Protein AF-A0AAV2JB22-F1 (afdb_monomer_lite)

Structure (mmCIF, N/CA/C/O backbone):
data_AF-A0AAV2JB22-F1
#
_entry.id   AF-A0AAV2JB22-F1
#
loop_
_atom_site.group_PDB
_atom_site.id
_atom_site.type_symbol
_atom_site.label_atom_id
_atom_site.label_alt_id
_atom_site.label_comp_id
_atom_site.label_asym_id
_atom_site.label_entity_id
_atom_site.label_seq_id
_atom_site.pdbx_PDB_ins_code
_atom_site.Cartn_x
_atom_site.Cartn_y
_atom_site.Cartn_z
_atom_site.occupancy
_atom_site.B_iso_or_equiv
_atom_site.auth_seq_id
_atom_site.auth_comp_id
_atom_site.auth_asym_id
_atom_site.auth_atom_id
_atom_site.pdbx_PDB_model_num
ATOM 1 N N . MET A 1 1 ? -13.129 -10.183 -1.009 1.00 71.44 1 MET A N 1
ATOM 2 C CA . MET A 1 1 ? -11.937 -9.499 -0.456 1.00 71.44 1 MET A CA 1
ATOM 3 C C . MET A 1 1 ? -11.062 -8.981 -1.587 1.00 71.44 1 MET A C 1
ATOM 5 O O . MET A 1 1 ? -11.158 -9.501 -2.691 1.00 71.44 1 MET A O 1
ATOM 9 N N . ASP A 1 2 ? -10.267 -7.945 -1.326 1.00 81.94 2 ASP A N 1
ATOM 10 C CA . ASP A 1 2 ? -9.335 -7.354 -2.294 1.00 81.94 2 ASP A CA 1
ATOM 11 C C . ASP A 1 2 ? -8.270 -8.379 -2.750 1.00 81.94 2 ASP A C 1
ATOM 13 O O . ASP A 1 2 ? -7.582 -8.939 -1.894 1.00 81.94 2 ASP A O 1
ATOM 17 N N . PRO A 1 3 ? -8.105 -8.642 -4.063 1.00 85.12 3 PRO A N 1
ATOM 18 C CA . PRO A 1 3 ? -7.078 -9.551 -4.568 1.00 85.12 3 PRO A CA 1
ATOM 19 C C . PRO A 1 3 ? -5.643 -9.154 -4.201 1.00 85.12 3 PRO A C 1
ATOM 21 O O . PRO A 1 3 ? -4.792 -10.040 -4.138 1.00 85.12 3 PRO A O 1
ATOM 24 N N . LEU A 1 4 ? -5.387 -7.864 -3.955 1.00 89.50 4 LEU A N 1
ATOM 25 C CA . LEU A 1 4 ? -4.077 -7.322 -3.578 1.00 89.50 4 LEU A CA 1
ATOM 26 C C . LEU A 1 4 ? -3.925 -7.080 -2.071 1.00 89.50 4 LEU A C 1
ATOM 28 O O . LEU A 1 4 ? -2.936 -6.489 -1.639 1.00 89.50 4 LEU A O 1
ATOM 32 N N . GLN A 1 5 ? -4.877 -7.562 -1.270 1.00 88.38 5 GLN A N 1
ATOM 33 C CA . GLN A 1 5 ? -4.661 -7.824 0.146 1.00 88.38 5 GLN A CA 1
ATOM 34 C C . GLN A 1 5 ? -4.106 -9.242 0.283 1.00 88.38 5 GLN A C 1
ATOM 36 O O . GLN A 1 5 ? -4.758 -10.208 -0.122 1.00 88.38 5 GLN A O 1
ATOM 41 N N . PHE A 1 6 ? -2.899 -9.359 0.828 1.00 87.44 6 PHE A N 1
ATOM 42 C CA . PHE A 1 6 ? -2.185 -10.630 0.958 1.00 87.44 6 PHE A CA 1
ATOM 43 C C . PHE A 1 6 ? -2.320 -11.237 2.357 1.00 87.44 6 PHE A C 1
ATOM 45 O O . PHE A 1 6 ? -2.266 -12.456 2.495 1.00 87.44 6 PHE A O 1
ATOM 52 N N . ALA A 1 7 ? -2.549 -10.419 3.388 1.00 86.75 7 ALA A N 1
ATOM 53 C CA . ALA A 1 7 ? -2.691 -10.926 4.747 1.00 86.75 7 ALA A CA 1
ATOM 54 C C . ALA A 1 7 ? -4.023 -11.657 4.963 1.00 86.75 7 ALA A C 1
ATOM 56 O O . ALA A 1 7 ? -5.034 -11.357 4.324 1.00 86.75 7 ALA A O 1
ATOM 57 N N . TYR A 1 8 ? -4.015 -12.594 5.916 1.00 83.38 8 TYR A N 1
ATOM 58 C CA . TYR A 1 8 ? -5.194 -13.329 6.395 1.00 83.38 8 TYR A CA 1
ATOM 59 C C . TYR A 1 8 ? -5.971 -14.069 5.301 1.00 83.38 8 TYR A C 1
ATOM 61 O O . TYR A 1 8 ? -7.182 -14.275 5.406 1.00 83.38 8 TYR A O 1
ATOM 69 N N . ARG A 1 9 ? -5.268 -14.500 4.248 1.00 82.06 9 ARG A N 1
ATOM 70 C CA . ARG A 1 9 ? -5.823 -15.330 3.181 1.00 82.06 9 ARG A CA 1
ATOM 71 C C . ARG A 1 9 ? -5.252 -16.745 3.257 1.00 82.06 9 ARG A C 1
ATOM 73 O O . ARG A 1 9 ? -4.043 -16.899 3.429 1.00 82.06 9 ARG A O 1
ATOM 80 N N . PRO A 1 10 ? -6.090 -17.787 3.115 1.00 83.44 10 PRO A N 1
ATOM 81 C CA . PRO A 1 10 ? -5.610 -19.162 3.096 1.00 83.44 10 PRO A CA 1
ATOM 82 C C . PRO A 1 10 ? -4.569 -19.371 1.991 1.00 83.44 10 PRO A C 1
ATOM 84 O O . PRO A 1 10 ? -4.833 -19.062 0.830 1.00 83.44 10 PRO A O 1
ATOM 87 N N . GLY A 1 11 ? -3.399 -19.895 2.360 1.00 84.38 11 GLY A N 1
ATOM 88 C CA . GLY A 1 11 ? -2.332 -20.235 1.415 1.00 84.38 11 GLY A CA 1
ATOM 89 C C . GLY A 1 11 ? -1.565 -19.049 0.821 1.00 84.38 11 GLY A C 1
ATOM 90 O O . GLY A 1 11 ? -0.857 -19.259 -0.156 1.00 84.38 11 GLY A O 1
ATOM 91 N N . ILE A 1 12 ? -1.702 -17.837 1.377 1.00 86.69 12 ILE A N 1
ATOM 92 C CA . ILE A 1 12 ? -0.944 -16.649 0.956 1.00 86.69 12 ILE A CA 1
ATOM 93 C C . ILE A 1 12 ? -0.127 -16.129 2.140 1.00 86.69 12 ILE A C 1
ATOM 95 O O . ILE A 1 12 ? -0.673 -15.864 3.213 1.00 86.69 12 ILE A O 1
ATOM 99 N N . GLY A 1 13 ? 1.182 -16.006 1.937 1.00 85.56 13 GLY A N 1
ATOM 100 C CA . GLY A 1 13 ? 2.147 -15.534 2.923 1.00 85.56 13 GLY A CA 1
ATOM 101 C C . GLY A 1 13 ? 2.694 -14.137 2.632 1.00 85.56 13 GLY A C 1
ATOM 102 O O . GLY A 1 13 ? 2.317 -13.455 1.675 1.00 85.56 13 GLY A O 1
ATOM 103 N N . VAL A 1 14 ? 3.636 -13.714 3.477 1.00 79.75 14 VAL A N 1
ATOM 104 C CA . VAL A 1 14 ? 4.411 -12.479 3.265 1.00 79.75 14 VAL A CA 1
ATOM 105 C C . VAL A 1 14 ? 5.283 -12.619 2.016 1.00 79.75 14 VAL A C 1
ATOM 107 O O . VAL A 1 14 ? 5.481 -11.660 1.270 1.00 79.75 14 VAL A O 1
ATOM 110 N N . GLU A 1 15 ? 5.771 -13.829 1.755 1.00 80.81 15 GLU A N 1
ATOM 111 C CA . GLU A 1 15 ? 6.587 -14.173 0.599 1.00 80.81 15 GLU A CA 1
ATOM 112 C C . GLU A 1 15 ? 5.854 -13.862 -0.705 1.00 80.81 15 GLU A C 1
ATOM 114 O O . GLU A 1 15 ? 6.444 -13.253 -1.591 1.00 80.81 15 GLU A O 1
ATOM 119 N N . ASP A 1 16 ? 4.564 -14.187 -0.808 1.00 86.69 16 ASP A N 1
ATOM 120 C CA . ASP A 1 16 ? 3.758 -13.902 -1.999 1.00 86.69 16 ASP A CA 1
ATOM 121 C C . ASP A 1 16 ? 3.603 -12.399 -2.241 1.00 86.69 16 ASP A C 1
ATOM 123 O O . ASP A 1 16 ? 3.705 -11.932 -3.378 1.00 86.69 16 ASP A O 1
ATOM 127 N N . ALA A 1 17 ? 3.413 -11.623 -1.170 1.00 82.31 17 ALA A N 1
ATOM 128 C CA . ALA A 1 17 ? 3.341 -10.167 -1.244 1.00 82.31 17 ALA A CA 1
ATOM 129 C C . ALA A 1 17 ? 4.668 -9.581 -1.753 1.00 82.31 17 ALA A C 1
ATOM 131 O O . ALA A 1 17 ? 4.684 -8.740 -2.657 1.00 82.31 17 ALA A O 1
ATOM 132 N N . ILE A 1 18 ? 5.794 -10.056 -1.215 1.00 76.69 18 ILE A N 1
ATOM 133 C CA . ILE A 1 18 ? 7.130 -9.627 -1.638 1.00 76.69 18 ILE A CA 1
ATOM 134 C C . ILE A 1 18 ? 7.397 -10.049 -3.086 1.00 76.69 18 ILE A C 1
ATOM 136 O O . ILE A 1 18 ? 7.849 -9.229 -3.884 1.00 76.69 18 ILE A O 1
ATOM 140 N N . ILE A 1 19 ? 7.098 -11.297 -3.452 1.00 76.81 19 ILE A N 1
ATOM 141 C CA . ILE A 1 19 ? 7.291 -11.826 -4.806 1.00 76.81 19 ILE A CA 1
ATOM 142 C C . ILE A 1 19 ? 6.449 -11.037 -5.806 1.00 76.81 19 ILE A C 1
ATOM 144 O O . ILE A 1 19 ? 6.978 -10.640 -6.839 1.00 76.81 19 ILE A O 1
ATOM 148 N N . SER A 1 20 ? 5.182 -10.752 -5.501 1.00 84.94 20 SER A N 1
ATOM 149 C CA . SER A 1 20 ? 4.302 -9.937 -6.348 1.00 84.94 20 SER A CA 1
ATOM 150 C C . SER A 1 20 ? 4.873 -8.534 -6.575 1.00 84.94 20 SER A C 1
ATOM 152 O O . SER A 1 20 ? 5.008 -8.091 -7.721 1.00 84.94 20 SER A O 1
ATOM 154 N N . LEU A 1 21 ? 5.272 -7.853 -5.495 1.00 81.50 21 LEU A N 1
ATOM 155 C CA . LEU A 1 21 ? 5.859 -6.513 -5.550 1.00 81.50 21 LEU A CA 1
ATOM 156 C C . LEU A 1 21 ? 7.161 -6.506 -6.358 1.00 81.50 21 LEU A C 1
ATOM 158 O O . LEU A 1 21 ? 7.339 -5.664 -7.244 1.00 81.50 21 LEU A O 1
ATOM 162 N N . LEU A 1 22 ? 8.062 -7.455 -6.089 1.00 77.00 22 LEU A N 1
ATOM 163 C CA . LEU A 1 22 ? 9.337 -7.581 -6.792 1.00 77.00 22 LEU A CA 1
ATOM 164 C C . LEU A 1 22 ? 9.134 -7.945 -8.256 1.00 77.00 22 LEU A C 1
ATOM 166 O O . LEU A 1 22 ? 9.778 -7.348 -9.111 1.00 77.00 22 LEU A O 1
ATOM 170 N N . HIS A 1 23 ? 8.242 -8.883 -8.561 1.00 81.81 23 HIS A N 1
ATOM 171 C CA . HIS A 1 23 ? 7.957 -9.298 -9.926 1.00 81.81 23 HIS A CA 1
ATOM 172 C C . HIS A 1 23 ? 7.449 -8.117 -10.753 1.00 81.81 23 HIS A C 1
ATOM 174 O O . HIS A 1 23 ? 8.054 -7.795 -11.771 1.00 81.81 23 HIS A O 1
ATOM 180 N N . ARG A 1 24 ? 6.423 -7.396 -10.277 1.00 85.56 24 ARG A N 1
ATOM 181 C CA . ARG A 1 24 ? 5.897 -6.202 -10.964 1.00 85.56 24 ARG A CA 1
ATOM 182 C C . ARG A 1 24 ? 6.973 -5.139 -11.165 1.00 85.56 24 ARG A C 1
ATOM 184 O O . ARG A 1 24 ? 7.138 -4.629 -12.272 1.00 85.56 24 ARG A O 1
ATOM 191 N N . SER A 1 25 ? 7.733 -4.852 -10.110 1.00 78.50 25 SER A N 1
ATOM 192 C CA . SER A 1 25 ? 8.803 -3.856 -10.151 1.00 78.50 25 SER A CA 1
ATOM 193 C C . SER A 1 25 ? 9.883 -4.243 -11.161 1.00 78.50 25 SER A C 1
ATOM 195 O O . SER A 1 25 ? 10.207 -3.466 -12.052 1.00 78.50 25 SER A O 1
ATOM 197 N N . LEU A 1 26 ? 10.424 -5.459 -11.068 1.00 75.19 26 LEU A N 1
ATOM 198 C CA . LEU A 1 26 ? 11.516 -5.927 -11.920 1.00 75.19 26 LEU A CA 1
ATOM 199 C C . LEU A 1 26 ? 11.076 -6.088 -13.375 1.00 75.19 26 LEU A C 1
ATOM 201 O O . LEU A 1 26 ? 11.787 -5.632 -14.266 1.00 75.19 26 LEU A O 1
ATOM 205 N N . SER A 1 27 ? 9.898 -6.664 -13.623 1.00 82.69 27 SER A N 1
ATOM 206 C CA . SER A 1 27 ? 9.351 -6.814 -14.973 1.00 82.69 27 SER A CA 1
ATOM 207 C C . SER A 1 27 ? 9.102 -5.469 -15.651 1.00 82.69 27 SER A C 1
ATOM 209 O O . SER A 1 27 ? 9.344 -5.336 -16.851 1.00 82.69 27 SER A O 1
ATOM 211 N N . HIS A 1 28 ? 8.667 -4.444 -14.909 1.00 84.25 28 HIS A N 1
ATOM 212 C CA . HIS A 1 28 ? 8.563 -3.093 -15.465 1.00 84.25 28 HIS A CA 1
ATOM 213 C C . HIS A 1 28 ? 9.939 -2.483 -15.733 1.00 84.25 28 HIS A C 1
ATOM 215 O O . HIS A 1 28 ? 10.168 -1.956 -16.820 1.00 84.25 28 HIS A O 1
ATOM 221 N N . LEU A 1 29 ? 10.871 -2.637 -14.787 1.00 73.00 29 LEU A N 1
ATOM 222 C CA . LEU A 1 29 ? 12.241 -2.128 -14.874 1.00 73.00 29 LEU A CA 1
ATOM 223 C C . LEU A 1 29 ? 13.030 -2.700 -16.072 1.00 73.00 29 LEU A C 1
ATOM 225 O O . LEU A 1 29 ? 13.972 -2.073 -16.558 1.00 73.00 29 LEU A O 1
ATOM 229 N N . GLU A 1 30 ? 12.669 -3.876 -16.596 1.00 72.31 30 GLU A N 1
ATOM 230 C CA . GLU A 1 30 ? 13.298 -4.434 -17.803 1.00 72.31 30 GLU A CA 1
ATOM 231 C C . GLU A 1 30 ? 13.080 -3.579 -19.064 1.00 72.31 30 GLU A C 1
ATOM 233 O O . GLU A 1 30 ? 13.869 -3.675 -20.019 1.00 72.31 30 GLU A O 1
ATOM 238 N N . LYS A 1 31 ? 12.041 -2.733 -19.072 1.00 76.81 31 LYS A N 1
ATOM 239 C CA . LYS A 1 31 ? 11.731 -1.816 -20.171 1.00 76.81 31 LYS A CA 1
ATOM 240 C C . LYS A 1 31 ? 12.716 -0.634 -20.167 1.00 76.81 31 LYS A C 1
ATOM 242 O O . LYS A 1 31 ? 13.007 -0.080 -19.108 1.00 76.81 31 LYS A O 1
ATOM 247 N N . PRO A 1 32 ? 13.246 -0.205 -21.326 1.00 68.94 32 PRO A N 1
ATOM 248 C CA . PRO A 1 32 ? 14.110 0.973 -21.391 1.00 68.94 32 PRO A CA 1
ATOM 249 C C . PRO A 1 32 ? 13.390 2.233 -20.891 1.00 68.94 32 PRO A C 1
ATOM 251 O O . PRO A 1 32 ? 12.242 2.456 -21.255 1.00 68.94 32 PRO A O 1
ATOM 254 N N . GLY A 1 33 ? 14.071 3.063 -20.093 1.00 70.75 33 GLY A N 1
ATOM 255 C CA . GLY A 1 33 ? 13.512 4.337 -19.614 1.00 70.75 33 GLY A CA 1
ATOM 256 C C . GLY A 1 33 ? 12.378 4.198 -18.591 1.00 70.75 33 GLY A C 1
ATOM 257 O O . GLY A 1 33 ? 11.586 5.127 -18.437 1.00 70.75 33 GLY A O 1
ATOM 258 N N . SER A 1 34 ? 12.289 3.049 -17.917 1.00 77.81 34 SER A N 1
ATOM 259 C CA . SER A 1 34 ? 11.285 2.777 -16.891 1.00 77.81 34 SER A CA 1
ATOM 260 C C . SER A 1 34 ? 11.784 3.142 -15.494 1.00 77.81 34 SER A C 1
ATOM 262 O O . SER A 1 34 ? 12.944 2.918 -15.135 1.00 77.81 34 SER A O 1
ATOM 264 N N . THR A 1 35 ? 10.874 3.674 -14.686 1.00 78.75 35 THR A N 1
ATOM 265 C CA . THR A 1 35 ? 11.108 4.025 -13.286 1.00 78.75 35 THR A CA 1
ATOM 266 C C . THR A 1 35 ? 10.068 3.316 -12.430 1.00 78.75 35 THR A C 1
ATOM 268 O O . THR A 1 35 ? 8.908 3.185 -12.819 1.00 78.75 35 THR A O 1
ATOM 271 N N . VAL A 1 36 ? 10.480 2.865 -11.247 1.00 80.31 36 VAL A N 1
ATOM 272 C CA . VAL A 1 36 ? 9.578 2.317 -10.234 1.00 80.31 36 VAL A CA 1
ATOM 273 C C . VAL A 1 36 ? 9.711 3.128 -8.958 1.00 80.31 36 VAL A C 1
ATOM 275 O O . VAL A 1 36 ? 10.814 3.360 -8.461 1.00 80.31 36 VAL A O 1
ATOM 278 N N . ARG A 1 37 ? 8.579 3.557 -8.410 1.00 81.88 37 ARG A N 1
ATOM 279 C CA . ARG A 1 37 ? 8.504 4.229 -7.112 1.00 81.88 37 ARG A CA 1
ATOM 280 C C . ARG A 1 37 ? 7.593 3.435 -6.203 1.00 81.88 37 ARG A C 1
ATOM 282 O O . ARG A 1 37 ? 6.558 2.956 -6.646 1.00 81.88 37 ARG A O 1
ATOM 289 N N . ILE A 1 38 ? 7.990 3.273 -4.953 1.00 81.38 38 ILE A N 1
ATOM 290 C CA . ILE A 1 38 ? 7.226 2.518 -3.968 1.00 81.38 38 ILE A CA 1
ATOM 291 C C . ILE A 1 38 ? 7.105 3.376 -2.722 1.00 81.38 38 ILE A C 1
ATOM 293 O O . ILE A 1 38 ? 8.114 3.709 -2.108 1.00 81.38 38 ILE A O 1
ATOM 297 N N . LEU A 1 39 ? 5.886 3.728 -2.337 1.00 80.88 39 LEU A N 1
ATOM 298 C CA . LEU A 1 39 ? 5.614 4.433 -1.093 1.00 80.88 39 LEU A CA 1
ATOM 299 C C . LEU A 1 39 ? 5.000 3.465 -0.092 1.00 80.88 39 LEU A C 1
ATOM 301 O O . LEU A 1 39 ? 3.892 2.979 -0.307 1.00 80.88 39 LEU A O 1
ATOM 305 N N . PHE A 1 40 ? 5.724 3.205 0.993 1.00 81.38 40 PHE A N 1
ATOM 306 C CA . PHE A 1 40 ? 5.237 2.416 2.118 1.00 81.38 40 PHE A CA 1
ATOM 307 C C . PHE A 1 40 ? 4.536 3.326 3.117 1.00 81.38 40 PHE A C 1
ATOM 309 O O . PHE A 1 40 ? 5.131 4.294 3.596 1.00 81.38 40 PHE A O 1
ATOM 316 N N . PHE A 1 41 ? 3.296 2.987 3.443 1.00 82.25 41 PHE A N 1
ATOM 317 C CA . PHE A 1 41 ? 2.472 3.632 4.451 1.00 82.25 41 PHE A CA 1
ATOM 318 C C . PHE A 1 41 ? 2.436 2.770 5.708 1.00 82.25 41 PHE A C 1
ATOM 320 O O . PHE A 1 41 ? 2.222 1.563 5.638 1.00 82.25 41 PHE A O 1
ATOM 327 N N . ASP A 1 42 ? 2.607 3.430 6.848 1.00 80.00 42 ASP A N 1
ATOM 328 C CA . ASP A 1 42 ? 2.458 2.859 8.186 1.00 80.00 42 ASP A CA 1
ATOM 329 C C . ASP A 1 42 ? 1.333 3.625 8.882 1.00 80.00 42 ASP A C 1
ATOM 331 O O . ASP A 1 42 ? 1.281 4.858 8.798 1.00 80.00 42 ASP A O 1
ATOM 335 N N . PHE A 1 43 ? 0.421 2.925 9.551 1.00 84.00 43 PHE A N 1
ATOM 336 C CA . PHE A 1 43 ? -0.646 3.562 10.319 1.00 84.00 43 PHE A CA 1
ATOM 337 C C . PHE A 1 43 ? -0.243 3.732 11.787 1.00 84.00 43 PHE A C 1
ATOM 339 O O . PHE A 1 43 ? 0.262 2.826 12.448 1.00 84.00 43 PHE A O 1
ATOM 346 N N . SER A 1 44 ? -0.544 4.900 12.349 1.00 78.06 44 SER A N 1
ATOM 347 C CA . SER A 1 44 ? -0.403 5.170 13.776 1.00 78.06 44 SER A CA 1
ATOM 348 C C . SER A 1 44 ? -1.519 4.455 14.532 1.00 78.06 44 SER A C 1
ATOM 350 O O . SER A 1 44 ? -2.628 4.968 14.650 1.00 78.06 44 SER A O 1
ATOM 352 N N . SER A 1 45 ? -1.208 3.271 15.061 1.00 79.88 45 SER A N 1
ATOM 353 C CA . SER A 1 45 ? -2.141 2.445 15.833 1.00 79.88 45 SER A CA 1
ATOM 354 C C . SER A 1 45 ? -3.387 2.019 15.041 1.00 79.88 45 SER A C 1
ATOM 356 O O . SER A 1 45 ? -4.521 2.271 15.444 1.00 79.88 45 SER A O 1
ATOM 358 N N . ALA A 1 46 ? -3.160 1.350 13.907 1.00 80.38 46 ALA A N 1
ATOM 359 C CA . ALA A 1 46 ? -4.166 0.922 12.932 1.00 80.38 46 ALA A CA 1
ATOM 360 C C . ALA A 1 46 ? -5.451 0.351 13.567 1.00 80.38 46 ALA A C 1
ATOM 362 O O . ALA A 1 46 ? -6.545 0.891 13.386 1.00 80.38 46 ALA A O 1
ATOM 363 N N . PHE A 1 47 ? -5.312 -0.684 14.400 1.00 83.81 47 PHE A N 1
ATOM 364 C CA . PHE A 1 47 ? -6.442 -1.362 15.043 1.00 83.81 47 PHE A CA 1
ATOM 365 C C . PHE A 1 47 ? -7.208 -0.467 16.015 1.00 83.81 47 PHE A C 1
ATOM 367 O O . PHE A 1 47 ? -8.412 -0.644 16.166 1.00 83.81 47 PHE A O 1
ATOM 374 N N . ASN A 1 48 ? -6.552 0.522 16.626 1.00 83.38 48 ASN A N 1
ATOM 375 C CA . ASN A 1 48 ? -7.182 1.422 17.592 1.00 83.38 48 ASN A CA 1
ATOM 376 C C . ASN A 1 48 ? -8.003 2.533 16.918 1.00 83.38 48 ASN A C 1
ATOM 378 O O . ASN A 1 48 ? -8.663 3.291 17.618 1.00 83.38 48 ASN A O 1
ATOM 382 N N . THR A 1 49 ? -7.957 2.660 15.588 1.00 85.88 49 THR A N 1
ATOM 383 C CA . THR A 1 49 ? -8.619 3.760 14.861 1.00 85.88 49 THR A CA 1
ATOM 384 C C . THR A 1 49 ? -9.943 3.381 14.200 1.00 85.88 49 THR A C 1
ATOM 386 O O . THR A 1 49 ? -10.662 4.262 13.727 1.00 85.88 49 THR A O 1
ATOM 389 N N . ILE A 1 50 ? -10.300 2.090 14.210 1.00 90.12 50 ILE A N 1
ATOM 390 C CA . ILE A 1 50 ? -11.528 1.575 13.591 1.00 90.12 50 ILE A CA 1
ATOM 391 C C . ILE A 1 50 ? -12.752 2.248 14.224 1.00 90.12 50 ILE A C 1
ATOM 393 O O . ILE A 1 50 ? -12.983 2.129 15.428 1.00 90.12 50 ILE A O 1
ATOM 397 N N . GLN A 1 51 ? -13.550 2.931 13.404 1.00 93.19 51 GLN A N 1
ATOM 398 C CA . GLN A 1 51 ? -14.780 3.582 13.849 1.00 93.19 51 GLN A CA 1
ATOM 399 C C . GLN A 1 51 ? -15.965 2.617 13.718 1.00 93.19 51 GLN A C 1
ATOM 401 O O . GLN A 1 51 ? -16.234 2.176 12.598 1.00 93.19 51 GLN A O 1
ATOM 406 N N . PRO A 1 52 ? -16.728 2.330 14.793 1.00 92.25 52 PRO A N 1
ATOM 407 C CA . PRO A 1 52 ? -17.844 1.381 14.733 1.00 92.25 52 PRO A CA 1
ATOM 408 C C . PRO A 1 52 ? -18.896 1.742 13.681 1.00 92.25 52 PRO A C 1
ATOM 410 O O . PRO A 1 52 ? -19.356 0.876 12.944 1.00 92.25 52 PRO A O 1
ATOM 413 N N . ARG A 1 53 ? -19.226 3.035 13.547 1.00 91.94 53 ARG A N 1
ATOM 414 C CA . ARG A 1 53 ? -20.197 3.508 12.545 1.00 91.94 53 ARG A CA 1
ATOM 415 C C . ARG A 1 53 ? -19.757 3.182 11.117 1.00 91.94 53 ARG A C 1
ATOM 417 O O . ARG A 1 53 ? -20.532 2.611 10.368 1.00 91.94 53 ARG A O 1
ATOM 424 N N . LEU A 1 54 ? -18.504 3.484 10.775 1.00 93.75 54 LEU A N 1
ATOM 425 C CA . LEU A 1 54 ? -17.958 3.190 9.447 1.00 93.75 54 LEU A CA 1
ATOM 426 C C . LEU A 1 54 ? -17.764 1.688 9.229 1.00 93.75 54 LEU A C 1
ATOM 428 O O . LEU A 1 54 ? -17.947 1.199 8.118 1.00 93.75 54 LEU A O 1
ATOM 432 N N . LEU A 1 55 ? -17.397 0.946 10.277 1.00 94.19 55 LEU A N 1
ATOM 433 C CA . LEU A 1 55 ? -17.268 -0.504 10.198 1.00 94.19 55 LEU A CA 1
ATOM 434 C C . LEU A 1 55 ? -18.614 -1.158 9.883 1.00 94.19 55 LEU A C 1
ATOM 436 O O . LEU A 1 55 ? -18.645 -2.034 9.027 1.00 94.19 55 LEU A O 1
ATOM 440 N N . ARG A 1 56 ? -19.708 -0.718 10.518 1.00 94.25 56 ARG A N 1
ATOM 441 C CA . ARG A 1 56 ? -21.060 -1.210 10.219 1.00 94.25 56 ARG A CA 1
ATOM 442 C C . ARG A 1 56 ? -21.385 -1.064 8.737 1.00 94.25 56 ARG A C 1
ATOM 444 O O . ARG A 1 56 ? -21.711 -2.053 8.093 1.00 94.25 56 ARG A O 1
ATOM 451 N N . ASP A 1 57 ? -21.218 0.136 8.189 1.00 94.44 57 ASP A N 1
ATOM 452 C CA . ASP A 1 57 ? -21.555 0.410 6.790 1.00 94.44 57 ASP A CA 1
ATOM 453 C C . ASP A 1 57 ? -20.705 -0.465 5.832 1.00 94.44 57 ASP A C 1
ATOM 455 O O . ASP A 1 57 ? -21.178 -0.945 4.797 1.00 94.44 57 ASP A O 1
ATOM 459 N N . LYS A 1 58 ? -19.447 -0.753 6.202 1.00 94.38 58 LYS A N 1
ATOM 460 C CA . LYS A 1 58 ? -18.564 -1.671 5.458 1.00 94.38 58 LYS A CA 1
ATOM 461 C C . LYS A 1 58 ? -18.945 -3.147 5.617 1.00 94.38 58 LYS A C 1
ATOM 463 O O . LYS A 1 58 ? -18.799 -3.896 4.654 1.00 94.38 58 LYS A O 1
ATOM 468 N N . LEU A 1 59 ? -19.419 -3.575 6.789 1.00 93.94 59 LEU A N 1
ATOM 469 C CA . LEU A 1 59 ? -19.933 -4.930 7.033 1.00 93.94 59 LEU A CA 1
ATOM 470 C C . LEU A 1 59 ? -21.198 -5.186 6.205 1.00 93.94 59 LEU A C 1
ATOM 472 O O . LEU A 1 59 ? -21.281 -6.204 5.518 1.00 93.94 59 LEU A O 1
ATOM 476 N N . GLU A 1 60 ? -22.118 -4.220 6.184 1.00 93.38 60 GLU A N 1
ATOM 477 C CA . GLU A 1 60 ? -23.324 -4.254 5.351 1.00 93.38 60 GLU A CA 1
ATOM 478 C C . GLU A 1 60 ? -22.959 -4.331 3.862 1.00 93.38 60 GLU A C 1
ATOM 480 O O . GLU A 1 60 ? -23.442 -5.202 3.140 1.00 93.38 60 GLU A O 1
ATOM 485 N N . THR A 1 61 ? -22.018 -3.494 3.411 1.00 92.44 61 THR A N 1
ATOM 486 C CA . THR A 1 61 ? -21.515 -3.521 2.024 1.00 92.44 61 THR A CA 1
ATOM 487 C C . THR A 1 61 ? -20.840 -4.854 1.673 1.00 92.44 61 THR A C 1
ATOM 489 O O . THR A 1 61 ? -20.887 -5.301 0.527 1.00 92.44 61 THR A O 1
ATOM 492 N N . ALA A 1 62 ? -20.205 -5.509 2.649 1.00 90.44 62 ALA A N 1
ATOM 493 C CA . ALA A 1 62 ? -19.592 -6.822 2.481 1.00 90.44 62 ALA A CA 1
ATOM 494 C C . ALA A 1 62 ? -20.608 -7.982 2.500 1.00 90.44 62 ALA A C 1
ATOM 496 O O . ALA A 1 62 ? -20.209 -9.121 2.251 1.00 90.44 62 ALA A O 1
ATOM 497 N N . GLY A 1 63 ? -21.892 -7.710 2.764 1.00 92.62 63 GLY A N 1
ATOM 498 C CA . GLY A 1 63 ? -22.951 -8.716 2.841 1.00 92.62 63 GLY A CA 1
ATOM 499 C C . GLY A 1 63 ? -22.912 -9.548 4.123 1.00 92.62 63 GLY A C 1
ATOM 500 O O . GLY A 1 63 ? -23.338 -10.701 4.112 1.00 92.62 63 GLY A O 1
ATOM 501 N N . VAL A 1 64 ? -22.356 -9.002 5.209 1.00 92.81 64 VAL A N 1
ATOM 502 C CA . VAL A 1 64 ? -22.383 -9.654 6.523 1.00 92.81 64 VAL A CA 1
ATOM 503 C C . VAL A 1 64 ? -23.801 -9.584 7.084 1.00 92.81 64 VAL A C 1
ATOM 505 O O . VAL A 1 64 ? -24.459 -8.550 6.997 1.00 92.81 64 VAL A O 1
ATOM 508 N N . ASP A 1 65 ? -24.260 -10.695 7.658 1.00 94.88 65 ASP A N 1
ATOM 509 C CA . ASP A 1 65 ? -25.572 -10.783 8.294 1.00 94.88 65 ASP A CA 1
ATOM 510 C C . ASP A 1 65 ? -25.758 -9.715 9.389 1.00 94.88 65 ASP A C 1
ATOM 512 O O . ASP A 1 65 ? -24.794 -9.298 10.045 1.00 94.88 65 ASP A O 1
ATOM 516 N N . TYR A 1 66 ? -26.997 -9.258 9.576 1.00 93.31 66 TYR A N 1
ATOM 517 C CA . TYR A 1 66 ? -27.312 -8.190 10.521 1.00 93.31 66 TYR A CA 1
ATOM 518 C C . TYR A 1 66 ? -26.976 -8.579 11.965 1.00 93.31 66 TYR A C 1
ATOM 520 O O . TYR A 1 66 ? -26.341 -7.787 12.664 1.00 93.31 66 TYR A O 1
ATOM 528 N N . ASP A 1 67 ? -27.327 -9.795 12.394 1.00 95.25 67 ASP A N 1
ATOM 529 C CA . ASP A 1 67 ? -27.117 -10.241 13.775 1.00 95.25 67 ASP A CA 1
ATOM 530 C C . ASP A 1 67 ? -25.620 -10.375 14.071 1.00 95.25 67 ASP A C 1
ATOM 532 O O . ASP A 1 67 ? -25.128 -9.926 15.111 1.00 95.25 67 ASP A O 1
ATOM 536 N N . LEU A 1 68 ? -24.860 -10.914 13.112 1.00 94.44 68 LEU A N 1
ATOM 537 C CA . LEU A 1 68 ? -23.402 -10.975 13.212 1.00 94.44 68 LEU A CA 1
ATOM 538 C C . LEU A 1 68 ? -22.774 -9.575 13.218 1.00 94.44 68 LEU A C 1
ATOM 540 O O . LEU A 1 68 ? -21.820 -9.331 13.957 1.00 94.44 68 LEU A O 1
ATOM 544 N N . SER A 1 69 ? -23.304 -8.645 12.424 1.00 94.19 69 SER A N 1
ATOM 545 C CA . SER A 1 69 ? -22.828 -7.260 12.399 1.00 94.19 69 SER A CA 1
ATOM 546 C C . SER A 1 69 ? -23.075 -6.556 13.733 1.00 94.19 69 SER A C 1
ATOM 548 O O . SER A 1 69 ? -22.163 -5.902 14.233 1.00 94.19 69 SER A O 1
ATOM 550 N N . GLN A 1 70 ? -24.250 -6.731 14.348 1.00 93.94 70 GLN A N 1
ATOM 551 C CA . GLN A 1 70 ? -24.533 -6.206 15.690 1.00 93.94 70 GLN A CA 1
ATOM 552 C C . GLN A 1 70 ? -23.592 -6.807 16.731 1.00 93.94 70 GLN A C 1
ATOM 554 O O . GLN A 1 70 ? -22.978 -6.064 17.489 1.00 93.94 70 GLN A O 1
ATOM 559 N N . TRP A 1 71 ? -23.374 -8.124 16.695 1.00 94.69 71 TRP A N 1
ATOM 560 C CA . TRP A 1 71 ? -22.426 -8.775 17.598 1.00 94.69 71 TRP A CA 1
ATOM 561 C C . TRP A 1 71 ? -20.999 -8.221 17.451 1.00 94.69 71 TRP A C 1
ATOM 563 O O . TRP A 1 71 ? -20.318 -7.994 18.449 1.00 94.69 71 TRP A O 1
ATOM 573 N N . ILE A 1 72 ? -20.538 -7.963 16.220 1.00 93.25 72 ILE A N 1
ATOM 574 C CA . ILE A 1 72 ? -19.223 -7.347 15.974 1.00 93.25 72 ILE A CA 1
ATOM 575 C C . ILE A 1 72 ? -19.170 -5.919 16.528 1.00 93.25 72 ILE A C 1
ATOM 577 O O . ILE A 1 72 ? -18.135 -5.525 17.066 1.00 93.25 72 ILE A O 1
ATOM 581 N N . LEU A 1 73 ? -20.245 -5.139 16.385 1.00 92.75 73 LEU A N 1
ATOM 582 C CA . LEU A 1 73 ? -20.309 -3.778 16.917 1.00 92.75 73 LEU A CA 1
ATOM 583 C C . LEU A 1 73 ? -20.264 -3.789 18.443 1.00 92.75 73 LEU A C 1
ATOM 585 O O . LEU A 1 73 ? -19.378 -3.147 19.003 1.00 92.75 73 LEU A O 1
ATOM 589 N N . ASP A 1 74 ? -21.107 -4.596 19.084 1.00 91.00 74 ASP A N 1
ATOM 590 C CA . ASP A 1 74 ? -21.109 -4.798 20.535 1.00 91.00 74 ASP A CA 1
ATOM 591 C C . ASP A 1 74 ? -19.740 -5.276 21.035 1.00 91.00 74 ASP A C 1
ATOM 593 O O . ASP A 1 74 ? -19.260 -4.846 22.082 1.00 91.00 74 ASP A O 1
ATOM 597 N N . TYR A 1 75 ? -19.059 -6.123 20.255 1.00 89.69 75 TYR A N 1
ATOM 598 C CA . TYR A 1 75 ? -17.714 -6.597 20.568 1.00 89.69 75 TYR A CA 1
ATOM 599 C C . TYR A 1 75 ? -16.660 -5.485 20.585 1.00 89.69 75 TYR A C 1
ATOM 601 O O . TYR A 1 75 ? -15.643 -5.644 21.258 1.00 89.69 75 TYR A O 1
ATOM 609 N N . ILE A 1 76 ? -16.838 -4.381 19.853 1.00 89.50 76 ILE A N 1
ATOM 610 C CA . ILE A 1 76 ? -15.854 -3.287 19.795 1.00 89.50 76 ILE A CA 1
ATOM 611 C C . ILE A 1 76 ? -16.276 -2.035 20.572 1.00 89.50 76 ILE A C 1
ATOM 613 O O . ILE A 1 76 ? -15.395 -1.235 20.908 1.00 89.50 76 ILE A O 1
ATOM 617 N N . THR A 1 77 ? -17.565 -1.867 20.880 1.00 91.44 77 THR A N 1
ATOM 618 C CA . THR A 1 77 ? -18.113 -0.713 21.607 1.00 91.44 77 THR A CA 1
ATOM 619 C C . THR A 1 77 ? -18.209 -0.931 23.113 1.00 91.44 77 THR A C 1
ATOM 621 O O . THR A 1 77 ? -18.321 -2.053 23.588 1.00 91.44 77 THR A O 1
ATOM 624 N N . ASP A 1 78 ? -18.162 0.168 23.869 1.00 89.75 78 ASP A N 1
ATOM 625 C CA . ASP A 1 78 ? -18.428 0.227 25.312 1.00 89.75 78 ASP A CA 1
ATOM 626 C C . ASP A 1 78 ? -17.619 -0.764 26.159 1.00 89.75 78 ASP A C 1
ATOM 628 O O . ASP A 1 78 ? -18.052 -1.259 27.201 1.00 89.75 78 ASP A O 1
ATOM 632 N N . ARG A 1 79 ? -16.378 -1.014 25.733 1.00 87.81 79 ARG A N 1
ATOM 633 C CA . ARG A 1 79 ? -15.483 -1.965 26.385 1.00 87.81 79 ARG A CA 1
ATOM 634 C C . ARG A 1 79 ? -14.771 -1.328 27.574 1.00 87.81 79 ARG A C 1
ATOM 636 O O . ARG A 1 79 ? -13.974 -0.410 27.361 1.00 87.81 79 ARG A O 1
ATOM 643 N N . PRO A 1 80 ? -14.955 -1.823 28.806 1.00 88.12 80 PRO A N 1
ATOM 644 C CA . PRO A 1 80 ? -14.159 -1.370 29.936 1.00 88.12 80 PRO A CA 1
ATOM 645 C C . PRO A 1 80 ? -12.724 -1.905 29.820 1.00 88.12 80 PRO A C 1
ATOM 647 O O . PRO A 1 80 ? -12.498 -3.098 29.621 1.00 88.12 80 PRO A O 1
ATOM 650 N N . GLN A 1 81 ? -11.741 -1.024 29.973 1.00 88.12 81 GLN A N 1
ATOM 651 C CA . GLN A 1 81 ? -10.317 -1.347 30.013 1.00 88.12 81 GLN A CA 1
ATOM 652 C C . GLN A 1 81 ? -9.648 -0.658 31.204 1.00 88.12 81 GLN A C 1
ATOM 654 O O . GLN A 1 81 ? -10.002 0.457 31.576 1.00 88.12 81 GLN A O 1
ATOM 659 N N . PHE A 1 82 ? -8.653 -1.312 31.791 1.00 90.06 82 PHE A N 1
ATOM 660 C CA . PHE A 1 82 ? -7.806 -0.750 32.839 1.00 90.06 82 PHE A CA 1
ATOM 661 C C . PHE A 1 82 ? -6.411 -1.374 32.751 1.00 90.06 82 PHE A C 1
ATOM 663 O O . PHE A 1 82 ? -6.225 -2.440 32.161 1.00 90.06 82 PHE A O 1
ATOM 670 N N . VAL A 1 83 ? -5.419 -0.714 33.338 1.00 89.62 83 VAL A N 1
ATOM 671 C CA . VAL A 1 83 ? -4.036 -1.189 33.395 1.00 89.62 83 VAL A CA 1
ATOM 672 C C . VAL A 1 83 ? -3.751 -1.707 34.799 1.00 89.62 83 VAL A C 1
ATOM 674 O O . VAL A 1 83 ? -4.086 -1.057 35.788 1.00 89.62 83 VAL A O 1
ATOM 677 N N . ARG A 1 84 ? -3.102 -2.870 34.897 1.00 92.19 84 ARG A N 1
ATOM 678 C CA . ARG A 1 84 ? -2.613 -3.416 36.166 1.00 92.19 84 ARG A CA 1
ATOM 679 C C . ARG A 1 84 ? -1.098 -3.554 36.133 1.00 92.19 84 ARG A C 1
ATOM 681 O O . ARG A 1 84 ? -0.552 -4.237 35.270 1.00 92.19 84 ARG A O 1
ATOM 688 N N . THR A 1 85 ? -0.426 -2.962 37.114 1.00 92.88 85 THR A N 1
ATOM 689 C CA . THR A 1 85 ? 1.022 -3.090 37.313 1.00 92.88 85 THR A CA 1
ATOM 690 C C . THR A 1 85 ? 1.297 -3.604 38.720 1.00 92.88 85 THR A C 1
ATOM 692 O O . THR A 1 85 ? 1.152 -2.855 39.684 1.00 92.88 85 THR A O 1
ATOM 695 N N . ARG A 1 86 ? 1.709 -4.875 38.836 1.00 91.38 86 ARG A N 1
ATOM 696 C CA . ARG A 1 86 ? 1.883 -5.591 40.117 1.00 91.38 86 ARG A CA 1
ATOM 697 C C . ARG A 1 86 ? 0.642 -5.443 41.017 1.00 91.38 86 ARG A C 1
ATOM 699 O O . ARG A 1 86 ? -0.376 -6.090 40.752 1.00 91.38 86 ARG A O 1
ATOM 706 N N . ASP A 1 87 ? 0.731 -4.555 42.005 1.00 93.62 87 ASP A N 1
ATOM 707 C CA . ASP A 1 87 ? -0.256 -4.348 43.067 1.00 93.62 87 ASP A CA 1
ATOM 708 C C . ASP A 1 87 ? -1.169 -3.136 42.823 1.00 93.62 87 ASP A C 1
ATOM 710 O O . ASP A 1 87 ? -2.118 -2.920 43.570 1.00 93.62 87 ASP A O 1
ATOM 714 N N . PHE A 1 88 ? -0.918 -2.357 41.766 1.00 92.19 88 PHE A N 1
ATOM 715 C CA . PHE A 1 88 ? -1.719 -1.185 41.415 1.00 92.19 88 PHE A CA 1
ATOM 716 C C . PHE A 1 88 ? -2.623 -1.459 40.215 1.00 92.19 88 PHE A C 1
ATOM 718 O O . PHE A 1 88 ? -2.226 -2.128 39.255 1.00 92.19 88 PHE A O 1
ATOM 725 N N . VAL A 1 89 ? -3.831 -0.901 40.268 1.00 94.31 89 VAL A N 1
ATOM 726 C CA . VAL A 1 89 ? -4.845 -0.952 39.212 1.00 94.31 89 VAL A CA 1
ATOM 727 C C . VAL A 1 89 ? -5.237 0.485 38.868 1.00 94.31 89 VAL A C 1
ATOM 729 O O . VAL A 1 89 ? -5.421 1.298 39.772 1.00 94.31 89 VAL A O 1
ATOM 732 N N . SER A 1 90 ? -5.312 0.814 37.578 1.00 93.50 90 SER A N 1
ATOM 733 C CA . SER A 1 90 ? -5.776 2.127 37.122 1.00 93.50 90 SER A CA 1
ATOM 734 C C . SER A 1 90 ? -7.290 2.269 37.257 1.00 93.50 90 SER A C 1
ATOM 736 O O . SER A 1 90 ? -8.016 1.292 37.431 1.00 93.50 90 SER A O 1
ATOM 738 N N . GLU A 1 91 ? -7.783 3.488 37.066 1.00 91.88 91 GLU A N 1
ATOM 739 C CA . GLU A 1 91 ? -9.202 3.707 36.799 1.00 91.88 91 GLU A CA 1
ATOM 740 C C . GLU A 1 91 ? -9.645 2.956 35.533 1.00 91.88 91 GLU A C 1
ATOM 742 O O . GLU A 1 91 ? -8.843 2.707 34.620 1.00 91.88 91 GLU A O 1
ATOM 747 N N . VAL A 1 92 ? -10.924 2.575 35.503 1.00 91.62 92 VAL A N 1
ATOM 748 C CA . VAL A 1 92 ? -11.550 1.930 34.347 1.00 91.62 92 VAL A CA 1
ATOM 749 C C . VAL A 1 92 ? -11.911 3.001 33.327 1.00 91.62 92 VAL A C 1
ATOM 751 O O . VAL A 1 92 ? -12.621 3.954 33.635 1.00 91.62 92 VAL A O 1
ATOM 754 N N . LEU A 1 93 ? -11.447 2.816 32.098 1.00 87.88 93 LEU A N 1
ATOM 755 C CA . LEU A 1 93 ? -11.811 3.625 30.945 1.00 87.88 93 LEU A CA 1
ATOM 756 C C . LEU A 1 93 ? -12.701 2.804 30.023 1.00 87.88 93 LEU A C 1
ATOM 758 O O . LEU A 1 93 ? -12.385 1.659 29.718 1.00 87.88 93 LEU A O 1
ATOM 762 N N . THR A 1 94 ? -13.780 3.395 29.529 1.00 86.81 94 THR A N 1
ATOM 763 C CA . THR A 1 94 ? -14.614 2.762 28.503 1.00 86.81 94 THR A CA 1
ATOM 764 C C . THR A 1 94 ? -14.103 3.154 27.122 1.00 86.81 94 THR A C 1
ATOM 766 O O . THR A 1 94 ? -13.907 4.335 26.835 1.00 86.81 94 THR A O 1
ATOM 769 N N . CYS A 1 95 ? -13.863 2.165 26.266 1.00 82.25 95 CYS A N 1
ATOM 770 C CA . CYS A 1 95 ? -13.365 2.347 24.913 1.00 82.25 95 CYS A CA 1
ATOM 771 C C . CYS A 1 95 ? -14.406 1.874 23.899 1.00 82.25 95 CYS A C 1
ATOM 773 O O . CYS A 1 95 ? -14.762 0.696 23.875 1.00 82.25 95 CYS A O 1
ATOM 775 N N . SER A 1 96 ? -14.838 2.789 23.033 1.00 84.94 96 SER A N 1
ATOM 776 C CA . SER A 1 96 ? -15.819 2.501 21.977 1.00 84.94 96 SER A CA 1
ATOM 777 C C . SER A 1 96 ? -15.234 2.699 20.574 1.00 84.94 96 SER A C 1
ATOM 779 O O . SER A 1 96 ? -15.969 2.876 19.609 1.00 84.94 96 SER A O 1
ATOM 781 N N . VAL A 1 97 ? -13.902 2.710 20.459 1.00 84.50 97 VAL A N 1
ATOM 782 C CA . VAL A 1 97 ? -13.171 2.875 19.197 1.00 84.50 97 VAL A CA 1
ATOM 783 C C . VAL A 1 97 ? -12.061 1.836 19.119 1.00 84.50 97 VAL A C 1
ATOM 785 O O . VAL A 1 97 ? -11.398 1.520 20.108 1.00 84.50 97 VAL A O 1
ATOM 788 N N . GLY A 1 98 ? -11.845 1.316 17.917 1.00 84.88 98 GLY A N 1
ATOM 789 C CA . GLY A 1 98 ? -10.810 0.339 17.654 1.00 84.88 98 GLY A CA 1
ATOM 790 C C . GLY A 1 98 ? -11.178 -1.076 18.083 1.00 84.88 98 GLY A C 1
ATOM 791 O O . GLY A 1 98 ? -12.099 -1.307 18.865 1.00 84.88 98 GLY A O 1
ATOM 792 N N . ALA A 1 99 ? -10.423 -2.042 17.574 1.00 84.94 99 ALA A N 1
ATOM 793 C CA . ALA A 1 99 ? -10.533 -3.438 17.959 1.00 84.94 99 ALA A CA 1
ATOM 794 C C . ALA A 1 99 ? -9.550 -3.767 19.105 1.00 84.94 99 ALA A C 1
ATOM 796 O O . ALA A 1 99 ? -8.464 -3.184 19.174 1.00 84.94 99 ALA A O 1
ATOM 797 N N . PRO A 1 100 ? -9.894 -4.691 20.021 1.00 80.69 100 PRO A N 1
ATOM 798 C CA . PRO A 1 100 ? -8.982 -5.112 21.078 1.00 80.69 100 PRO A CA 1
ATOM 799 C C . PRO A 1 100 ? -7.703 -5.736 20.505 1.00 80.69 100 PRO A C 1
ATOM 801 O O . PRO A 1 100 ? -7.754 -6.696 19.732 1.00 80.69 100 PRO A O 1
ATOM 804 N N . GLN A 1 101 ? -6.547 -5.203 20.908 1.00 75.94 101 GLN A N 1
ATOM 805 C CA . GLN A 1 101 ? -5.245 -5.739 20.508 1.00 75.94 101 GLN A CA 1
ATOM 806 C C . GLN A 1 101 ? -5.031 -7.148 21.076 1.00 75.94 101 GLN A C 1
ATOM 808 O O . GLN A 1 101 ? -5.460 -7.453 22.187 1.00 75.94 101 GLN A O 1
ATOM 813 N N . GLY A 1 102 ? -4.363 -8.011 20.307 1.00 76.62 102 GLY A N 1
ATOM 814 C CA . GLY A 1 102 ? -4.109 -9.404 20.696 1.00 76.62 102 GLY A CA 1
ATOM 815 C C . GLY A 1 102 ? -5.282 -10.357 20.449 1.00 76.62 102 GLY A C 1
ATOM 816 O O . GLY A 1 102 ? -5.204 -11.525 20.817 1.00 76.62 102 GLY A O 1
ATOM 817 N N . THR A 1 103 ? -6.354 -9.886 19.809 1.00 84.56 103 THR A N 1
ATOM 818 C CA . THR A 1 103 ? -7.488 -10.731 19.420 1.00 84.56 103 THR A CA 1
ATOM 819 C C . THR A 1 103 ? -7.341 -11.214 17.985 1.00 84.56 103 THR A C 1
ATOM 821 O O . THR A 1 103 ? -6.807 -10.512 17.128 1.00 84.56 103 THR A O 1
ATOM 824 N N . VAL A 1 104 ? -7.844 -12.418 17.707 1.00 84.94 104 VAL A N 1
ATOM 825 C CA . VAL A 1 104 ? -7.826 -13.008 16.355 1.00 84.94 104 VAL A CA 1
ATOM 826 C C . VAL A 1 104 ? -8.708 -12.211 15.385 1.00 84.94 104 VAL A C 1
ATOM 828 O O . VAL A 1 104 ? -8.452 -12.187 14.185 1.00 84.94 104 VAL A O 1
ATOM 831 N N . LEU A 1 105 ? -9.732 -11.526 15.905 1.00 87.50 105 LEU A N 1
ATOM 832 C CA . LEU A 1 105 ? -10.704 -10.789 15.106 1.00 87.50 105 LEU A CA 1
ATOM 833 C C . LEU A 1 105 ? -10.198 -9.402 14.673 1.00 87.50 105 LEU A C 1
ATOM 835 O O . LEU A 1 105 ? -10.528 -8.958 13.575 1.00 87.50 105 LEU A O 1
ATOM 839 N N . ALA A 1 106 ? -9.371 -8.728 15.482 1.00 88.25 106 ALA A N 1
ATOM 840 C CA . ALA A 1 106 ? -8.909 -7.368 15.187 1.00 88.25 106 ALA A CA 1
ATOM 841 C C . ALA A 1 106 ? -8.251 -7.209 13.799 1.00 88.25 106 ALA A C 1
ATOM 843 O O . ALA A 1 106 ? -8.633 -6.284 13.073 1.00 88.25 106 ALA A O 1
ATOM 844 N N . PRO A 1 107 ? -7.341 -8.101 13.363 1.00 86.75 107 PRO A N 1
ATOM 845 C CA . PRO A 1 107 ? -6.730 -7.966 12.047 1.00 86.75 107 PRO A CA 1
ATOM 846 C C . PRO A 1 107 ? -7.678 -8.242 10.880 1.00 86.75 107 PRO A C 1
ATOM 848 O O . PRO A 1 107 ? -7.580 -7.610 9.824 1.00 86.75 107 PRO A O 1
ATOM 851 N N . PHE A 1 108 ? -8.642 -9.142 11.080 1.00 87.94 108 PHE A N 1
ATOM 852 C CA . PHE A 1 108 ? -9.684 -9.403 10.095 1.00 87.94 108 PHE A CA 1
ATOM 853 C C . PHE A 1 108 ? -10.602 -8.187 9.925 1.00 87.94 108 PHE A C 1
ATOM 855 O O . PHE A 1 108 ? -10.864 -7.767 8.798 1.00 87.94 108 PHE A O 1
ATOM 862 N N . LEU A 1 109 ? -11.025 -7.567 11.033 1.00 90.56 109 LEU A N 1
ATOM 863 C CA . LEU A 1 109 ? -11.841 -6.351 10.994 1.00 90.56 109 LEU A CA 1
ATOM 864 C C . LEU A 1 109 ? -11.106 -5.203 10.313 1.00 90.56 109 LEU A C 1
ATOM 866 O O . LEU A 1 109 ? -11.704 -4.510 9.499 1.00 90.56 109 LEU A O 1
ATOM 870 N N . PHE A 1 110 ? -9.810 -5.028 10.577 1.00 90.06 110 PHE A N 1
ATOM 871 C CA . PHE A 1 110 ? -9.014 -4.015 9.886 1.00 90.06 110 PHE A CA 1
ATOM 872 C C . PHE A 1 110 ? -8.905 -4.289 8.380 1.00 90.06 110 PHE A C 1
ATOM 874 O O . PHE A 1 110 ? -9.043 -3.387 7.551 1.00 90.06 110 PHE A O 1
ATOM 881 N N . THR A 1 111 ? -8.713 -5.554 8.012 1.00 90.00 111 THR A N 1
ATOM 882 C CA . THR A 1 111 ? -8.666 -5.975 6.610 1.00 90.00 111 THR A CA 1
ATOM 883 C C . THR A 1 111 ? -9.979 -5.672 5.888 1.00 90.00 111 THR A C 1
ATOM 885 O O . THR A 1 111 ? -9.957 -5.167 4.767 1.00 90.00 111 THR A O 1
ATOM 888 N N . LEU A 1 112 ? -11.120 -5.928 6.534 1.00 90.81 112 LEU A N 1
ATOM 889 C CA . LEU A 1 112 ? -12.442 -5.575 6.015 1.00 90.81 112 LEU A CA 1
ATOM 890 C C . LEU A 1 112 ? -12.634 -4.053 5.957 1.00 90.81 112 LEU A C 1
ATOM 892 O O . LEU A 1 112 ? -13.116 -3.529 4.955 1.00 90.81 112 LEU A O 1
ATOM 896 N N . TYR A 1 113 ? -12.191 -3.337 6.991 1.00 92.31 113 TYR A N 1
ATOM 897 C CA . TYR A 1 113 ? -12.299 -1.882 7.102 1.00 92.31 113 TYR A CA 1
ATOM 898 C C . TYR A 1 113 ? -11.564 -1.135 5.979 1.00 92.31 113 TYR A C 1
ATOM 900 O O . TYR A 1 113 ? -11.992 -0.067 5.547 1.00 92.31 113 TYR A O 1
ATOM 908 N N . THR A 1 114 ? -10.472 -1.711 5.478 1.00 92.38 114 THR A N 1
ATOM 909 C CA . THR A 1 114 ? -9.647 -1.145 4.400 1.00 92.38 114 THR A CA 1
ATOM 910 C C . THR A 1 114 ? -9.898 -1.793 3.032 1.00 92.38 114 THR A C 1
ATOM 912 O O . THR A 1 114 ? -9.173 -1.538 2.065 1.00 92.38 114 THR A O 1
ATOM 915 N N . ALA A 1 115 ? -10.902 -2.668 2.917 1.00 9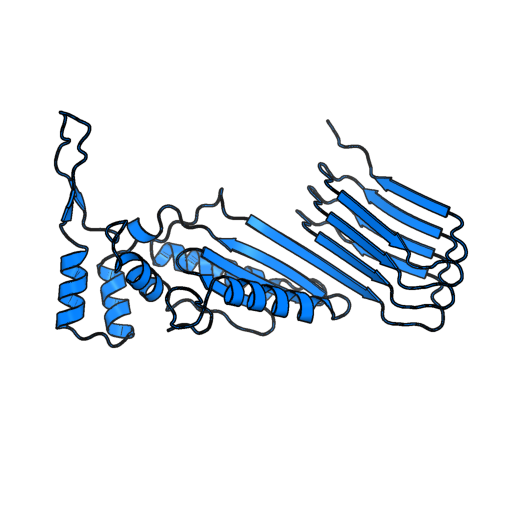1.31 115 ALA A N 1
ATOM 916 C CA . ALA A 1 115 ? -11.135 -3.467 1.714 1.00 91.31 115 ALA A CA 1
ATOM 917 C C . ALA A 1 115 ? -11.750 -2.686 0.542 1.00 91.31 115 ALA A C 1
ATOM 919 O O . ALA A 1 115 ? -11.738 -3.197 -0.581 1.00 91.31 115 ALA A O 1
ATOM 920 N N . ASP A 1 116 ? -12.321 -1.510 0.787 1.00 92.25 116 ASP A N 1
ATOM 921 C CA . ASP A 1 116 ? -13.016 -0.662 -0.187 1.00 92.25 116 ASP A CA 1
ATOM 922 C C . ASP A 1 116 ? -12.066 0.225 -0.997 1.00 92.25 116 ASP A C 1
ATOM 924 O O . ASP A 1 116 ? -12.346 0.491 -2.163 1.00 92.25 116 ASP A O 1
ATOM 928 N N . PHE A 1 117 ? -10.917 0.622 -0.442 1.00 93.25 117 PHE A N 1
ATOM 929 C CA . PHE A 1 117 ? -9.903 1.333 -1.220 1.00 93.25 117 PHE A CA 1
ATOM 930 C C . PHE A 1 117 ? -8.980 0.351 -1.942 1.00 93.25 117 PHE A C 1
ATOM 932 O O . PHE A 1 117 ? -8.242 -0.425 -1.321 1.00 93.25 117 PHE A O 1
ATOM 939 N N . ARG A 1 118 ? -9.032 0.384 -3.275 1.00 94.62 118 ARG A N 1
ATOM 940 C CA . ARG A 1 118 ? -8.262 -0.482 -4.172 1.00 94.62 118 ARG A CA 1
ATOM 941 C C . ARG A 1 118 ? -7.744 0.335 -5.341 1.00 94.62 118 ARG A C 1
ATOM 943 O O . ARG A 1 118 ? -8.469 1.169 -5.870 1.00 94.62 118 ARG A O 1
ATOM 950 N N . HIS A 1 119 ? -6.530 0.028 -5.778 1.00 94.75 119 HIS A N 1
ATOM 951 C CA . HIS A 1 119 ? -5.971 0.571 -7.010 1.00 94.75 119 HIS A CA 1
ATOM 952 C C . HIS A 1 119 ? -5.113 -0.497 -7.686 1.00 94.75 119 HIS A C 1
ATOM 954 O O . HIS A 1 119 ? -4.241 -1.077 -7.044 1.00 94.75 119 HIS A O 1
ATOM 960 N N . ASN A 1 120 ? -5.382 -0.808 -8.951 1.00 94.69 120 ASN A N 1
ATOM 961 C CA . ASN A 1 120 ? -4.640 -1.825 -9.699 1.00 94.69 120 ASN A CA 1
ATOM 962 C C . ASN A 1 120 ? -4.740 -1.542 -11.195 1.00 94.69 120 ASN A C 1
ATOM 964 O O . ASN A 1 120 ? -5.634 -2.044 -11.876 1.00 94.69 120 ASN A O 1
ATOM 968 N N . THR A 1 121 ? -3.817 -0.734 -11.686 1.00 92.81 121 THR A N 1
ATOM 969 C CA . THR A 1 121 ? -3.619 -0.459 -13.107 1.00 92.81 121 THR A CA 1
ATOM 970 C C . THR A 1 121 ? -2.225 -0.937 -13.519 1.00 92.81 121 THR A C 1
ATOM 972 O O . THR A 1 121 ? -1.424 -1.383 -12.691 1.00 92.81 121 THR A O 1
ATOM 975 N N . ASP A 1 122 ? -1.914 -0.839 -14.810 1.00 87.38 122 ASP A N 1
ATOM 976 C CA . ASP A 1 122 ? -0.572 -1.143 -15.316 1.00 87.38 122 ASP A CA 1
ATOM 977 C C . ASP A 1 122 ? 0.481 -0.117 -14.861 1.00 87.38 122 ASP A C 1
ATOM 979 O O . ASP A 1 122 ? 1.670 -0.437 -14.821 1.00 87.38 122 ASP A O 1
ATOM 983 N N . GLY A 1 123 ? 0.051 1.108 -14.534 1.00 89.38 123 GLY A N 1
ATOM 984 C CA . GLY A 1 123 ? 0.910 2.230 -14.150 1.00 89.38 123 GLY A CA 1
ATOM 985 C C . GLY A 1 123 ? 0.994 2.470 -12.643 1.00 89.38 123 GLY A C 1
ATOM 986 O O . GLY A 1 123 ? 1.958 3.074 -12.172 1.00 89.38 123 GLY A O 1
ATOM 987 N N . CYS A 1 124 ? 0.032 1.988 -11.855 1.00 93.19 124 CYS A N 1
ATOM 988 C CA . CYS A 1 124 ? 0.034 2.165 -10.410 1.00 93.19 124 CYS A CA 1
ATOM 989 C C . CYS A 1 124 ? -0.759 1.061 -9.698 1.00 93.19 124 CYS A C 1
ATOM 991 O O . CYS A 1 124 ? -1.833 0.646 -10.129 1.00 93.19 124 CYS A O 1
ATOM 993 N N . VAL A 1 125 ? -0.245 0.584 -8.567 1.00 94.94 125 VAL A N 1
ATOM 994 C CA . VAL A 1 125 ? -0.839 -0.524 -7.812 1.00 94.94 125 VAL A CA 1
ATOM 995 C C . VAL A 1 125 ? -0.791 -0.225 -6.322 1.00 94.94 125 VAL A C 1
ATOM 997 O O . VAL A 1 125 ? 0.265 0.115 -5.801 1.00 94.94 125 VAL A O 1
ATOM 1000 N N . LEU A 1 126 ? -1.908 -0.410 -5.622 1.00 94.50 126 LEU A N 1
ATOM 1001 C CA . LEU A 1 126 ? -1.947 -0.472 -4.166 1.00 94.50 126 LEU A CA 1
ATOM 1002 C C . LEU A 1 126 ? -1.915 -1.936 -3.725 1.00 94.50 126 LEU A C 1
ATOM 1004 O O . LEU A 1 126 ? -2.829 -2.706 -4.015 1.00 94.50 126 LEU A O 1
ATOM 1008 N N . GLN A 1 127 ? -0.880 -2.296 -2.978 1.00 93.44 127 GLN A N 1
ATOM 1009 C CA . GLN A 1 127 ? -0.733 -3.594 -2.337 1.00 93.44 127 GLN A CA 1
ATOM 1010 C C . GLN A 1 127 ? -0.877 -3.445 -0.822 1.00 93.44 127 GLN A C 1
ATOM 1012 O O . GLN A 1 127 ? -0.368 -2.487 -0.242 1.00 93.44 127 GLN A O 1
ATOM 1017 N N . LYS A 1 128 ? -1.547 -4.402 -0.175 1.00 91.88 128 LYS A N 1
ATOM 1018 C CA . LYS A 1 128 ? -1.779 -4.402 1.274 1.00 91.88 128 LYS A CA 1
ATOM 1019 C C . LYS A 1 128 ? -1.349 -5.725 1.899 1.00 91.88 128 LYS A C 1
ATOM 1021 O O . LYS A 1 128 ? -1.526 -6.793 1.308 1.00 91.88 128 LYS A O 1
ATOM 1026 N N . PHE A 1 129 ? -0.811 -5.642 3.107 1.00 87.69 129 PHE A N 1
ATOM 1027 C CA . PHE A 1 129 ? -0.574 -6.768 3.995 1.00 87.69 129 PHE A CA 1
ATOM 1028 C C . PHE A 1 129 ? -0.995 -6.353 5.406 1.00 87.69 129 PHE A C 1
ATOM 1030 O O . PHE A 1 129 ? -0.235 -5.713 6.122 1.00 87.69 129 PHE A O 1
ATOM 1037 N N . SER A 1 130 ? -2.220 -6.703 5.807 1.00 84.56 130 SER A N 1
ATOM 1038 C CA . SER A 1 130 ? -2.814 -6.237 7.069 1.00 84.56 130 SER A CA 1
ATOM 1039 C C . SER A 1 130 ? -2.891 -4.703 7.072 1.00 84.56 130 SER A C 1
ATOM 1041 O O . SER A 1 130 ? -3.599 -4.131 6.241 1.00 84.56 130 SER A O 1
ATOM 1043 N N . ASP A 1 131 ? -2.168 -4.061 7.982 1.00 83.38 131 ASP A N 1
ATOM 1044 C CA . ASP A 1 131 ? -2.011 -2.629 8.179 1.00 83.38 131 ASP A CA 1
ATOM 1045 C C . ASP A 1 131 ? -0.869 -2.027 7.358 1.00 83.38 131 ASP A C 1
ATOM 1047 O O . ASP A 1 131 ? -0.908 -0.834 7.060 1.00 83.38 131 ASP A O 1
ATOM 1051 N N . ASP A 1 132 ? 0.075 -2.837 6.882 1.00 85.38 132 ASP A N 1
ATOM 1052 C CA . ASP A 1 132 ? 1.098 -2.368 5.956 1.00 85.38 132 ASP A CA 1
ATOM 1053 C C . ASP A 1 132 ? 0.492 -2.163 4.565 1.00 85.38 132 ASP A C 1
ATOM 1055 O O . ASP A 1 132 ? -0.127 -3.057 3.980 1.00 85.38 132 ASP A O 1
ATOM 1059 N N . SER A 1 133 ? 0.679 -0.970 4.004 1.00 88.12 133 SER A N 1
ATOM 1060 C CA . SER A 1 133 ? 0.202 -0.631 2.661 1.00 88.12 133 SER A CA 1
ATOM 1061 C C . SER A 1 133 ? 1.337 -0.062 1.821 1.00 88.12 133 SER A C 1
ATOM 1063 O O . SER A 1 133 ? 2.136 0.737 2.300 1.00 88.12 133 SER A O 1
ATOM 1065 N N . ALA A 1 134 ? 1.413 -0.453 0.552 1.00 88.56 134 ALA A N 1
ATOM 1066 C CA . ALA A 1 134 ? 2.422 0.027 -0.380 1.00 88.56 134 ALA A CA 1
ATOM 1067 C C . ALA A 1 134 ? 1.778 0.450 -1.702 1.00 88.56 134 ALA A C 1
ATOM 1069 O O . ALA A 1 134 ? 1.100 -0.350 -2.348 1.00 88.56 134 ALA A O 1
ATOM 1070 N N . ILE A 1 135 ? 2.020 1.691 -2.124 1.00 89.25 135 ILE A N 1
ATOM 1071 C CA . ILE A 1 135 ? 1.658 2.165 -3.464 1.00 89.25 135 ILE A CA 1
ATOM 1072 C C . ILE A 1 135 ? 2.884 2.041 -4.362 1.00 89.25 135 ILE A C 1
ATOM 1074 O O . ILE A 1 135 ? 3.924 2.634 -4.084 1.00 89.25 135 ILE A O 1
ATOM 1078 N N . ILE A 1 136 ? 2.754 1.281 -5.442 1.00 90.25 136 ILE A N 1
ATOM 1079 C CA . ILE A 1 136 ? 3.797 0.993 -6.422 1.00 90.25 136 ILE A CA 1
ATOM 1080 C C . ILE A 1 136 ? 3.445 1.737 -7.711 1.00 90.25 136 ILE A C 1
ATOM 1082 O O . ILE A 1 136 ? 2.527 1.338 -8.423 1.00 90.25 136 ILE A O 1
ATOM 1086 N N . GLY A 1 137 ? 4.172 2.808 -8.017 1.00 89.50 137 GLY A N 1
ATOM 1087 C CA . GLY A 1 137 ? 4.100 3.529 -9.285 1.00 89.50 137 GLY A CA 1
ATOM 1088 C C . GLY A 1 137 ? 5.087 2.962 -10.303 1.00 89.50 137 GLY A C 1
ATOM 1089 O O . GLY A 1 137 ? 6.286 2.872 -10.034 1.00 89.50 137 GLY A O 1
ATOM 1090 N N . LEU A 1 138 ? 4.583 2.610 -11.480 1.00 88.31 138 LEU A N 1
ATOM 1091 C CA . LEU A 1 138 ? 5.307 2.051 -12.616 1.00 88.31 138 LEU A CA 1
ATOM 1092 C C . LEU A 1 138 ? 5.267 3.063 -13.767 1.00 88.31 138 LEU A C 1
ATOM 1094 O O . LEU A 1 138 ? 4.405 3.006 -14.640 1.00 88.31 138 LEU A O 1
ATOM 1098 N N . SER A 1 139 ? 6.210 4.004 -13.790 1.00 84.25 139 SER A N 1
ATOM 1099 C CA . SER A 1 139 ? 6.226 5.061 -14.804 1.00 84.25 139 SER A CA 1
ATOM 1100 C C . SER A 1 139 ? 7.188 4.764 -15.948 1.00 84.25 139 SER A C 1
ATOM 1102 O O . SER A 1 139 ? 8.195 4.065 -15.799 1.00 84.25 139 SER A O 1
ATOM 1104 N N . SER A 1 140 ? 6.861 5.273 -17.130 1.00 77.44 140 SER A N 1
ATOM 1105 C CA . SER A 1 140 ? 7.774 5.372 -18.271 1.00 77.44 140 SER A CA 1
ATOM 1106 C C . SER A 1 140 ? 8.011 6.847 -18.555 1.00 77.44 140 SER A C 1
ATOM 1108 O O . SER A 1 140 ? 7.094 7.650 -18.416 1.00 77.44 140 SER A O 1
ATOM 1110 N N . GLU A 1 141 ? 9.248 7.214 -18.887 1.00 67.25 141 GLU A N 1
ATOM 1111 C CA . GLU A 1 141 ? 9.603 8.598 -19.247 1.00 67.25 141 GLU A CA 1
ATOM 1112 C C . GLU A 1 141 ? 9.304 9.659 -18.163 1.00 67.25 141 GLU A C 1
ATOM 1114 O O . GLU A 1 141 ? 9.135 10.836 -18.471 1.00 67.25 141 GLU A O 1
ATOM 1119 N N . ASP A 1 142 ? 9.318 9.261 -16.885 1.00 66.00 142 ASP A N 1
ATOM 1120 C CA . ASP A 1 142 ? 9.100 10.131 -15.715 1.00 66.00 142 ASP A CA 1
ATOM 1121 C C . ASP A 1 142 ? 7.678 10.728 -15.554 1.00 66.00 142 ASP A C 1
ATOM 1123 O O . ASP A 1 142 ? 7.505 11.624 -14.726 1.00 66.00 142 ASP A O 1
ATOM 1127 N N . ASP A 1 143 ? 6.642 10.218 -16.236 1.00 79.62 143 ASP A N 1
ATOM 1128 C CA . ASP A 1 143 ? 5.252 10.592 -15.909 1.00 79.62 143 ASP A CA 1
ATOM 1129 C C . ASP A 1 143 ? 4.802 9.936 -14.592 1.00 79.62 143 ASP A C 1
ATOM 1131 O O . ASP A 1 143 ? 4.605 8.724 -14.516 1.00 79.62 143 ASP A O 1
ATOM 1135 N N . ASP A 1 144 ? 4.672 10.734 -13.529 1.00 81.38 144 ASP A N 1
ATOM 1136 C CA . ASP A 1 144 ? 4.234 10.289 -12.204 1.00 81.38 144 ASP A CA 1
ATOM 1137 C C . ASP A 1 144 ? 2.819 10.761 -11.838 1.00 81.38 144 ASP A C 1
ATOM 1139 O O . ASP A 1 144 ? 2.426 10.672 -10.672 1.00 81.38 144 ASP A O 1
ATOM 1143 N N . THR A 1 145 ? 2.040 11.235 -12.816 1.00 88.31 145 THR A N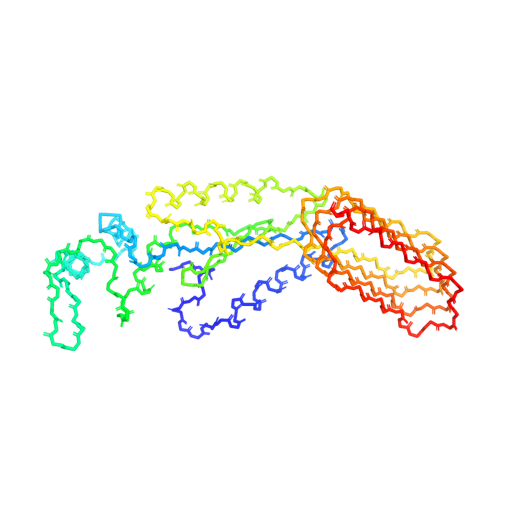 1
ATOM 1144 C CA . THR A 1 145 ? 0.724 11.846 -12.583 1.00 88.31 145 THR A CA 1
ATOM 1145 C C . THR A 1 145 ? -0.242 10.882 -11.897 1.00 88.31 145 THR A C 1
ATOM 1147 O O . THR A 1 145 ? -0.822 11.229 -10.867 1.00 88.31 145 THR A O 1
ATOM 1150 N N . GLU A 1 146 ? -0.364 9.651 -12.407 1.00 91.62 146 GLU A N 1
ATOM 1151 C CA . GLU A 1 146 ? -1.231 8.629 -11.810 1.00 91.62 146 GLU A CA 1
ATOM 1152 C C . GLU A 1 146 ? -0.782 8.281 -10.385 1.00 91.62 146 GLU A C 1
ATOM 1154 O O . GLU A 1 146 ? -1.577 8.325 -9.451 1.00 91.62 146 GLU A O 1
ATOM 1159 N N . TYR A 1 147 ? 0.509 8.001 -10.195 1.00 87.88 147 TYR A N 1
ATOM 1160 C CA . TYR A 1 147 ? 1.079 7.661 -8.890 1.00 87.88 147 TYR A CA 1
ATOM 1161 C C . TYR A 1 147 ? 0.793 8.740 -7.837 1.00 87.88 147 TYR A C 1
ATOM 1163 O O . TYR A 1 147 ? 0.355 8.433 -6.729 1.00 87.88 147 TYR A O 1
ATOM 1171 N N . ARG A 1 148 ? 0.987 10.017 -8.188 1.00 87.25 148 ARG A N 1
ATOM 1172 C CA . ARG A 1 148 ? 0.708 11.145 -7.289 1.00 87.25 148 ARG A CA 1
ATOM 1173 C C . ARG A 1 148 ? -0.782 11.298 -6.993 1.00 87.25 148 ARG A C 1
ATOM 1175 O O . ARG A 1 148 ? -1.121 11.608 -5.854 1.00 87.25 148 ARG A O 1
ATOM 1182 N N . GLY A 1 149 ? -1.640 11.087 -7.992 1.00 92.12 149 GLY A N 1
ATOM 1183 C CA . GLY A 1 149 ? -3.094 11.109 -7.826 1.00 92.12 149 GLY A CA 1
ATOM 1184 C C . GLY A 1 149 ? -3.560 10.050 -6.830 1.00 92.12 149 GLY A C 1
ATOM 1185 O O . GLY A 1 149 ? -4.192 10.383 -5.836 1.00 92.12 149 GLY A O 1
ATOM 1186 N N . VAL A 1 150 ? -3.121 8.803 -7.013 1.00 93.81 150 VAL A N 1
ATOM 1187 C CA . VAL A 1 150 ? -3.491 7.679 -6.135 1.00 93.81 150 VAL A CA 1
ATOM 1188 C C . VAL A 1 150 ? -3.005 7.895 -4.702 1.00 93.81 150 VAL A C 1
ATOM 1190 O O . VAL A 1 150 ? -3.717 7.563 -3.760 1.00 93.81 150 VAL A O 1
ATOM 1193 N N . ILE A 1 151 ? -1.815 8.476 -4.511 1.00 88.31 151 ILE A N 1
ATOM 1194 C CA . ILE A 1 151 ? -1.332 8.845 -3.171 1.00 88.31 151 ILE A CA 1
ATOM 1195 C C . ILE A 1 151 ? -2.267 9.860 -2.518 1.00 88.31 151 ILE A C 1
ATOM 1197 O O . ILE A 1 151 ? -2.614 9.694 -1.351 1.00 88.31 151 ILE A O 1
ATOM 1201 N N . GLN A 1 152 ? -2.661 10.904 -3.249 1.00 90.94 152 GLN A N 1
ATOM 1202 C CA . GLN A 1 152 ? -3.553 11.931 -2.721 1.00 90.94 152 GLN A CA 1
ATOM 1203 C C . GLN A 1 152 ? -4.919 11.333 -2.365 1.00 90.94 152 GLN A C 1
ATOM 1205 O O . GLN A 1 152 ? -5.373 11.486 -1.232 1.00 90.94 152 GLN A O 1
ATOM 1210 N N . ASP A 1 153 ? -5.500 10.550 -3.273 1.00 94.69 153 ASP A N 1
ATOM 1211 C CA . ASP A 1 153 ? -6.775 9.866 -3.057 1.00 94.69 153 ASP A CA 1
ATOM 1212 C C . ASP A 1 153 ? -6.717 8.914 -1.856 1.00 94.69 153 ASP A C 1
ATOM 1214 O O . ASP A 1 153 ? -7.664 8.843 -1.068 1.00 94.69 153 ASP A O 1
ATOM 1218 N N . PHE A 1 154 ? -5.598 8.202 -1.681 1.00 92.44 154 PHE A N 1
ATOM 1219 C CA . PHE A 1 154 ? -5.389 7.298 -0.553 1.00 92.44 154 PHE A CA 1
ATOM 1220 C C . PHE A 1 154 ? -5.278 8.053 0.770 1.00 92.44 154 PHE A C 1
ATOM 1222 O O . PHE A 1 154 ? -5.890 7.644 1.756 1.00 92.44 154 PHE A O 1
ATOM 1229 N N . VAL A 1 155 ? -4.546 9.170 0.806 1.00 88.88 155 VAL A N 1
ATOM 1230 C CA . VAL A 1 155 ? -4.436 10.025 1.997 1.00 88.88 155 VAL A CA 1
ATOM 1231 C C . VAL A 1 155 ? -5.800 10.607 2.369 1.00 88.88 155 VAL A C 1
ATOM 1233 O O . VAL A 1 155 ? -6.202 10.522 3.531 1.00 88.88 155 VAL A O 1
ATOM 1236 N N . ASP A 1 156 ? -6.542 11.128 1.395 1.00 90.81 156 ASP A N 1
ATOM 1237 C CA . ASP A 1 156 ? -7.867 11.713 1.616 1.00 90.81 156 ASP A CA 1
ATOM 1238 C C . ASP A 1 156 ? -8.888 10.647 2.033 1.00 90.81 156 ASP A C 1
ATOM 1240 O O . ASP A 1 156 ? -9.761 10.883 2.874 1.00 90.81 156 ASP A O 1
ATOM 1244 N N . TRP A 1 157 ? -8.783 9.434 1.485 1.00 95.12 157 TRP A N 1
ATOM 1245 C CA . TRP A 1 157 ? -9.570 8.294 1.942 1.00 95.12 157 TRP A CA 1
ATOM 1246 C C . TRP A 1 157 ? -9.198 7.882 3.372 1.00 95.12 157 TRP A C 1
ATOM 1248 O O . TRP A 1 157 ? -10.105 7.676 4.180 1.00 95.12 157 TRP A O 1
ATOM 1258 N N . CYS A 1 158 ? -7.913 7.831 3.733 1.00 92.06 158 CYS A N 1
ATOM 1259 C CA . CYS A 1 158 ? -7.484 7.524 5.101 1.00 92.06 158 CYS A CA 1
ATOM 1260 C C . CYS A 1 158 ? -8.067 8.531 6.100 1.00 92.06 158 CYS A C 1
ATOM 1262 O O . CYS A 1 158 ? -8.622 8.126 7.119 1.00 92.06 158 CYS A O 1
ATOM 1264 N N . GLN A 1 159 ? -8.032 9.828 5.772 1.00 89.81 159 GLN A N 1
ATOM 1265 C CA . GLN A 1 159 ? -8.627 10.883 6.599 1.00 89.81 159 GLN A CA 1
ATOM 1266 C C . GLN A 1 159 ? -10.134 10.683 6.796 1.00 89.81 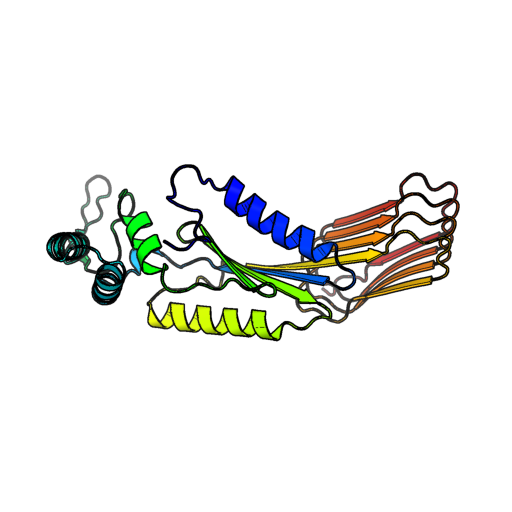159 GLN A C 1
ATOM 1268 O O . GLN A 1 159 ? -10.608 10.709 7.931 1.00 89.81 159 GLN A O 1
ATOM 1273 N N . ARG A 1 160 ? -10.882 10.410 5.718 1.00 93.06 160 ARG A N 1
ATOM 1274 C CA . ARG A 1 160 ? -12.329 10.126 5.790 1.00 93.06 160 ARG A CA 1
ATOM 1275 C C . ARG A 1 160 ? -12.659 8.863 6.587 1.00 93.06 160 ARG A C 1
ATOM 1277 O O . ARG A 1 160 ? -13.732 8.779 7.171 1.00 93.06 160 ARG A O 1
ATOM 1284 N N . ASN A 1 161 ? -11.741 7.898 6.627 1.00 92.19 161 ASN A N 1
ATOM 1285 C CA . ASN A 1 161 ? -11.892 6.651 7.378 1.00 92.19 161 ASN A CA 1
ATOM 1286 C C . ASN A 1 161 ? -11.250 6.704 8.773 1.00 92.19 161 ASN A C 1
ATOM 1288 O O . ASN A 1 161 ? -11.153 5.670 9.431 1.00 92.19 161 ASN A O 1
ATOM 1292 N N . HIS A 1 162 ? -10.829 7.885 9.239 1.00 90.06 162 HIS A N 1
ATOM 1293 C CA . HIS A 1 162 ? -10.169 8.088 10.532 1.00 90.06 162 HIS A CA 1
ATOM 1294 C C . HIS A 1 162 ? -8.888 7.257 10.734 1.00 90.06 162 HIS A C 1
ATOM 1296 O O . HIS A 1 162 ? -8.478 7.010 11.866 1.00 90.06 162 HIS A O 1
ATOM 1302 N N . LEU A 1 163 ? -8.224 6.863 9.647 1.00 89.88 163 LEU A N 1
ATOM 1303 C CA . LEU A 1 163 ? -6.944 6.165 9.679 1.00 89.88 163 LEU A CA 1
ATOM 1304 C C . LEU A 1 163 ? -5.810 7.188 9.738 1.00 89.88 163 LEU A C 1
ATOM 1306 O O . LEU A 1 163 ? -5.642 8.023 8.847 1.00 89.88 163 LEU A O 1
ATOM 1310 N N . LEU A 1 164 ? -5.010 7.120 10.798 1.00 84.88 164 LEU A N 1
ATOM 1311 C CA . LEU A 1 164 ? -3.908 8.050 11.015 1.00 84.88 164 LEU A CA 1
ATOM 1312 C C . LEU A 1 164 ? -2.640 7.527 10.343 1.00 84.88 164 LEU A C 1
ATOM 1314 O O . LEU A 1 164 ? -2.081 6.529 10.782 1.00 84.88 164 LEU A O 1
ATOM 1318 N N . ILE A 1 165 ? -2.144 8.209 9.311 1.00 82.44 165 ILE A N 1
ATOM 1319 C CA . ILE A 1 165 ? -0.875 7.844 8.664 1.00 82.44 165 ILE A CA 1
ATOM 1320 C C . ILE A 1 165 ? 0.299 8.316 9.529 1.00 82.44 165 ILE A C 1
ATOM 1322 O O . ILE A 1 165 ? 0.410 9.487 9.898 1.00 82.44 165 ILE A O 1
ATOM 1326 N N . ASN A 1 166 ? 1.218 7.406 9.831 1.00 78.38 166 ASN A N 1
ATOM 1327 C CA . ASN A 1 166 ? 2.473 7.701 10.499 1.00 78.38 166 ASN A CA 1
ATOM 1328 C C . ASN A 1 166 ? 3.488 8.281 9.510 1.00 78.38 166 ASN A C 1
ATOM 1330 O O . ASN A 1 166 ? 4.315 7.572 8.931 1.00 78.38 166 ASN A O 1
ATOM 1334 N N . VAL A 1 167 ? 3.467 9.603 9.352 1.00 72.38 167 VAL A N 1
ATOM 1335 C CA . VAL A 1 167 ? 4.365 10.316 8.427 1.00 72.38 167 VAL A CA 1
ATOM 1336 C C . VAL A 1 167 ? 5.848 10.054 8.729 1.00 72.38 167 VAL A C 1
ATOM 1338 O O . VAL A 1 167 ? 6.666 10.069 7.818 1.00 72.38 167 VAL A O 1
ATOM 1341 N N . ARG A 1 168 ? 6.218 9.775 9.990 1.00 66.25 168 ARG A N 1
ATOM 1342 C CA . ARG A 1 168 ? 7.620 9.502 10.365 1.00 66.25 168 ARG A CA 1
ATOM 1343 C C . ARG A 1 168 ? 8.106 8.122 9.925 1.00 66.25 168 ARG A C 1
ATOM 1345 O O . ARG A 1 168 ? 9.299 7.961 9.686 1.00 66.25 168 ARG A O 1
ATOM 1352 N N . LYS A 1 169 ? 7.213 7.132 9.877 1.00 68.44 169 LYS A N 1
ATOM 1353 C CA . LYS A 1 169 ? 7.537 5.766 9.439 1.00 68.44 169 LYS A CA 1
ATOM 1354 C C . LYS A 1 169 ? 7.222 5.513 7.965 1.00 68.44 169 LYS A C 1
ATOM 1356 O O . LYS A 1 169 ? 7.763 4.569 7.402 1.00 68.44 169 LYS A O 1
ATOM 1361 N N . THR A 1 170 ? 6.413 6.371 7.348 1.00 67.19 170 THR A N 1
ATOM 1362 C CA . THR A 1 170 ? 6.146 6.358 5.906 1.00 67.19 170 THR A CA 1
ATOM 1363 C C . THR A 1 170 ? 7.450 6.615 5.148 1.00 67.19 170 THR A C 1
ATOM 1365 O O . THR A 1 170 ? 8.131 7.610 5.403 1.00 67.19 170 THR A O 1
ATOM 1368 N N . LYS A 1 171 ? 7.822 5.712 4.236 1.00 64.94 171 LYS A N 1
ATOM 1369 C CA . LYS A 1 171 ? 9.092 5.774 3.492 1.00 64.94 171 LYS A CA 1
ATOM 1370 C C . LYS A 1 171 ? 8.858 5.623 1.998 1.00 64.94 171 LYS A C 1
ATOM 1372 O O . LYS A 1 171 ? 8.194 4.684 1.566 1.00 64.94 171 LYS A O 1
ATOM 1377 N N . GLU A 1 172 ? 9.453 6.520 1.216 1.00 65.50 172 GLU A N 1
ATOM 1378 C CA . GLU A 1 172 ? 9.447 6.442 -0.245 1.00 65.50 172 GLU A CA 1
ATOM 1379 C C . GLU A 1 172 ? 10.735 5.778 -0.753 1.00 65.50 172 GLU A C 1
ATOM 1381 O O . GLU A 1 172 ? 11.855 6.209 -0.474 1.00 65.50 172 GLU A O 1
ATOM 1386 N N . MET A 1 173 ? 10.587 4.717 -1.536 1.00 58.56 173 MET A N 1
ATOM 1387 C CA . MET A 1 173 ? 11.668 4.028 -2.222 1.00 58.56 173 MET A CA 1
ATOM 1388 C C . MET A 1 173 ? 11.614 4.306 -3.723 1.00 58.56 173 MET A C 1
ATOM 1390 O O . MET A 1 173 ? 10.688 3.896 -4.415 1.00 58.56 173 MET A O 1
ATOM 1394 N N . ASN A 1 174 ? 12.644 4.980 -4.239 1.00 57.59 174 ASN A N 1
ATOM 1395 C CA . ASN A 1 174 ? 12.764 5.302 -5.662 1.00 57.59 174 ASN A CA 1
ATOM 1396 C C . ASN A 1 174 ? 13.810 4.408 -6.340 1.00 57.59 174 ASN A C 1
ATOM 1398 O O . ASN A 1 174 ? 14.997 4.465 -5.999 1.00 57.59 174 ASN A O 1
ATOM 1402 N N . HIS A 1 175 ? 13.376 3.623 -7.325 1.00 63.66 175 HIS A N 1
ATOM 1403 C CA . HIS A 1 175 ? 14.201 2.700 -8.098 1.00 63.66 175 HIS A CA 1
ATOM 1404 C C . HIS A 1 175 ? 14.184 3.075 -9.586 1.00 63.66 175 HIS A C 1
ATOM 1406 O O . HIS A 1 175 ? 13.128 3.183 -10.203 1.00 63.66 175 HIS A O 1
ATOM 1412 N N . LEU A 1 176 ? 15.359 3.237 -10.190 1.00 59.69 176 LEU A N 1
ATOM 1413 C CA . LEU A 1 176 ? 15.501 3.489 -11.627 1.00 59.69 176 LEU A CA 1
ATOM 1414 C C . LEU A 1 176 ? 16.359 2.389 -12.250 1.00 59.69 176 LEU A C 1
ATOM 1416 O O . LEU A 1 176 ? 17.481 2.170 -11.788 1.00 59.69 176 LEU A O 1
ATOM 1420 N N . LEU A 1 177 ? 15.864 1.724 -13.300 1.00 58.06 177 LEU A N 1
ATOM 1421 C CA . LEU A 1 177 ? 16.647 0.778 -14.100 1.00 58.06 177 LEU A CA 1
ATOM 1422 C C . LEU A 1 177 ? 16.812 1.322 -15.512 1.00 58.06 177 LEU A C 1
ATOM 1424 O O . LEU A 1 177 ? 15.857 1.578 -16.237 1.00 58.06 177 LEU A O 1
ATOM 1428 N N . ILE A 1 178 ? 18.066 1.447 -15.926 1.00 64.25 178 ILE A N 1
ATOM 1429 C CA . ILE A 1 178 ? 18.419 1.764 -17.302 1.00 64.25 178 ILE A CA 1
ATOM 1430 C C . ILE A 1 178 ? 19.039 0.516 -17.908 1.00 64.25 178 ILE A C 1
ATOM 1432 O O . ILE A 1 178 ? 20.187 0.164 -17.624 1.00 64.25 178 ILE A O 1
ATOM 1436 N N . ASN A 1 179 ? 18.250 -0.170 -18.732 1.00 55.19 179 ASN A N 1
ATOM 1437 C CA . ASN A 1 179 ? 18.670 -1.373 -19.431 1.00 55.19 179 ASN A CA 1
ATOM 1438 C C . ASN A 1 179 ? 18.980 -1.060 -20.897 1.00 55.19 179 ASN A C 1
ATOM 1440 O O . ASN A 1 179 ? 18.094 -0.706 -21.675 1.00 55.19 179 ASN A O 1
ATOM 1444 N N . VAL A 1 180 ? 20.242 -1.228 -21.285 1.00 62.00 180 VAL A N 1
ATOM 1445 C CA . VAL A 1 180 ? 20.680 -1.093 -22.674 1.00 62.00 180 VAL A CA 1
ATOM 1446 C C . VAL A 1 180 ? 20.844 -2.487 -23.265 1.00 62.00 180 VAL A C 1
ATOM 1448 O O . VAL A 1 180 ? 21.674 -3.277 -22.812 1.00 62.00 180 VAL A O 1
ATOM 1451 N N . ARG A 1 181 ? 20.013 -2.813 -24.261 1.00 62.16 181 ARG A N 1
ATOM 1452 C CA . ARG A 1 181 ? 19.982 -4.135 -24.910 1.00 62.16 181 ARG A CA 1
ATOM 1453 C C . ARG A 1 181 ? 21.297 -4.432 -25.650 1.00 62.16 181 ARG A C 1
ATOM 1455 O O . ARG A 1 181 ? 22.121 -3.551 -25.860 1.00 62.16 181 ARG A O 1
ATOM 1462 N N . LYS A 1 182 ? 21.500 -5.698 -26.039 1.00 62.06 182 LYS A N 1
ATOM 1463 C CA . LYS A 1 182 ? 22.680 -6.146 -26.803 1.00 62.06 182 LYS A CA 1
ATOM 1464 C C . LYS A 1 182 ? 22.818 -5.330 -28.093 1.00 62.06 182 LYS A C 1
ATOM 1466 O O . LYS A 1 182 ? 21.898 -5.336 -28.908 1.00 62.06 182 LYS A O 1
ATOM 1471 N N . THR A 1 183 ? 23.977 -4.717 -28.305 1.00 56.81 183 THR A N 1
ATOM 1472 C CA . THR A 1 183 ? 24.311 -4.000 -29.544 1.00 56.81 183 THR A CA 1
ATOM 1473 C C . THR A 1 183 ? 25.557 -4.613 -30.187 1.00 56.81 183 THR A C 1
ATOM 1475 O O . THR A 1 183 ? 26.304 -5.352 -29.540 1.00 56.81 183 THR A O 1
ATOM 1478 N N . LYS A 1 184 ? 25.755 -4.395 -31.496 1.00 61.25 184 LYS A N 1
ATOM 1479 C CA . LYS A 1 184 ? 26.989 -4.832 -32.179 1.00 61.25 184 LYS A CA 1
ATOM 1480 C C . LYS A 1 184 ? 28.182 -4.001 -31.700 1.00 61.25 184 LYS A C 1
ATOM 1482 O O . LYS A 1 184 ? 29.180 -4.587 -31.289 1.00 61.25 184 LYS A O 1
ATOM 1487 N N . GLU A 1 185 ? 28.012 -2.684 -31.697 1.00 62.38 185 GLU A N 1
ATOM 1488 C CA . GLU A 1 185 ? 28.964 -1.664 -31.251 1.00 62.38 185 GLU A CA 1
ATOM 1489 C C . GLU A 1 185 ? 28.210 -0.594 -30.448 1.00 62.38 185 GLU A C 1
ATOM 1491 O O . GLU A 1 185 ? 26.985 -0.459 -30.569 1.00 62.38 185 GLU A O 1
ATOM 1496 N N . MET A 1 186 ? 28.920 0.116 -29.571 1.00 59.75 186 MET A N 1
ATOM 1497 C CA . MET A 1 186 ? 28.371 1.209 -28.771 1.00 59.75 186 MET A CA 1
ATOM 1498 C C . MET A 1 186 ? 29.455 2.261 -28.536 1.00 59.75 186 MET A C 1
ATOM 1500 O O . MET A 1 186 ? 30.293 2.104 -27.652 1.00 59.75 186 MET A O 1
ATOM 1504 N N . ASP A 1 187 ? 29.427 3.341 -29.314 1.00 59.25 187 ASP A N 1
ATOM 1505 C CA . ASP A 1 187 ? 30.415 4.416 -29.186 1.00 59.25 187 ASP A CA 1
ATOM 1506 C C . ASP A 1 187 ? 30.253 5.180 -27.868 1.00 59.25 187 ASP A C 1
ATOM 1508 O O . ASP A 1 187 ? 31.142 5.197 -27.013 1.00 59.25 187 ASP A O 1
ATOM 1512 N N . HIS A 1 188 ? 29.072 5.762 -27.653 1.00 61.25 188 HIS A N 1
ATOM 1513 C CA . HIS A 1 188 ? 28.787 6.559 -26.468 1.00 61.25 188 HIS A CA 1
ATOM 1514 C C . HIS A 1 188 ? 27.443 6.167 -25.857 1.00 61.25 188 HIS A C 1
ATOM 1516 O O . HIS A 1 188 ? 26.409 6.209 -26.521 1.00 61.25 188 HIS A O 1
ATOM 1522 N N . LEU A 1 189 ? 27.448 5.849 -24.562 1.00 62.44 189 LEU A N 1
ATOM 1523 C CA . LEU A 1 189 ? 26.237 5.738 -23.756 1.00 62.44 189 LEU A CA 1
ATOM 1524 C C . LEU A 1 189 ? 26.250 6.828 -22.687 1.00 62.44 189 LEU A C 1
ATOM 1526 O O . LEU A 1 189 ? 27.038 6.781 -21.741 1.00 62.44 189 LEU A O 1
ATOM 1530 N N . LEU A 1 190 ? 25.367 7.813 -22.854 1.00 56.72 190 LEU A N 1
ATOM 1531 C CA . LEU A 1 190 ? 25.164 8.894 -21.898 1.00 56.72 190 LEU A CA 1
ATOM 1532 C C . LEU A 1 190 ? 23.903 8.622 -21.080 1.00 56.72 190 LEU A C 1
ATOM 1534 O O . LEU A 1 190 ? 22.788 8.663 -21.594 1.00 56.72 190 LEU A O 1
ATOM 1538 N N . ILE A 1 191 ? 24.086 8.413 -19.784 1.00 65.50 191 ILE A N 1
ATOM 1539 C CA . ILE A 1 191 ? 23.003 8.325 -18.814 1.00 65.50 191 ILE A CA 1
ATOM 1540 C C . ILE A 1 191 ? 23.024 9.600 -17.988 1.00 65.50 191 ILE A C 1
ATOM 1542 O O . ILE A 1 191 ? 23.984 9.869 -17.267 1.00 65.50 191 ILE A O 1
ATOM 1546 N N . ASN A 1 192 ? 21.968 10.399 -18.098 1.00 58.66 192 ASN A N 1
ATOM 1547 C CA . ASN A 1 192 ? 21.841 11.647 -17.361 1.00 58.66 192 ASN A CA 1
ATOM 1548 C C . ASN A 1 192 ? 20.606 11.591 -16.467 1.00 58.66 192 ASN A C 1
ATOM 1550 O O . ASN A 1 192 ? 19.491 11.844 -16.918 1.00 58.66 192 ASN A O 1
ATOM 1554 N N . VAL A 1 193 ? 20.821 11.284 -15.192 1.00 62.72 193 VAL A N 1
ATOM 1555 C CA . VAL A 1 193 ? 19.759 11.314 -14.188 1.00 62.72 193 VAL A CA 1
ATOM 1556 C C . VAL A 1 193 ? 19.561 12.764 -13.751 1.00 62.72 193 VAL A C 1
ATOM 1558 O O . VAL A 1 193 ? 20.494 13.423 -13.269 1.00 62.72 193 VAL A O 1
ATOM 1561 N N . ARG A 1 194 ? 18.351 13.286 -13.995 1.00 60.62 194 ARG A N 1
ATOM 1562 C CA . ARG A 1 194 ? 17.947 14.660 -13.655 1.00 60.62 194 ARG A CA 1
ATOM 1563 C C . ARG A 1 194 ? 17.831 14.832 -12.132 1.00 60.62 194 ARG A C 1
ATOM 1565 O O . ARG A 1 194 ? 17.981 13.890 -11.366 1.00 60.62 194 ARG A O 1
ATOM 1572 N N . LYS A 1 195 ? 17.594 16.071 -11.691 1.00 58.00 195 LYS A N 1
ATOM 1573 C CA . LYS A 1 195 ? 17.479 16.422 -10.269 1.00 58.00 195 LYS A CA 1
ATOM 1574 C C . LYS A 1 195 ? 16.311 15.669 -9.625 1.00 58.00 195 LYS A C 1
ATOM 1576 O O . LYS A 1 195 ? 15.164 15.975 -9.929 1.00 58.00 19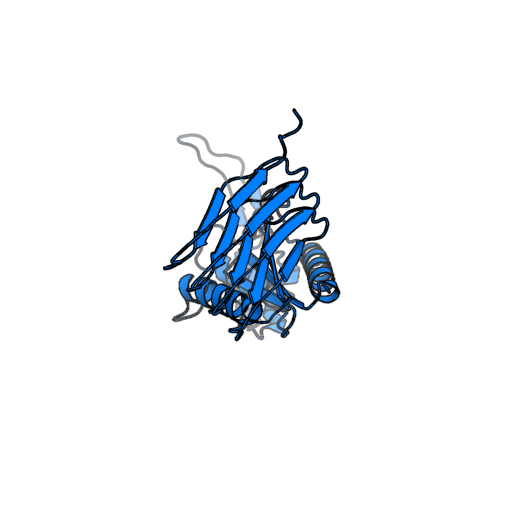5 LYS A O 1
ATOM 1581 N N . THR A 1 196 ? 16.609 14.778 -8.686 1.00 56.34 196 THR A N 1
ATOM 1582 C CA . THR A 1 196 ? 15.616 14.070 -7.864 1.00 56.34 196 THR A CA 1
ATOM 1583 C C . THR A 1 196 ? 15.725 14.507 -6.403 1.00 56.34 196 THR A C 1
ATOM 1585 O O . THR A 1 196 ? 16.785 14.949 -5.952 1.00 56.34 196 THR A O 1
ATOM 1588 N N . LYS A 1 197 ? 14.621 14.448 -5.641 1.00 57.41 197 LYS A N 1
ATOM 1589 C CA . LYS A 1 197 ? 14.683 14.693 -4.188 1.00 57.41 197 LYS A CA 1
ATOM 1590 C C . LYS A 1 197 ? 15.481 13.580 -3.504 1.00 57.41 197 LYS A C 1
ATOM 1592 O O . LYS A 1 197 ? 16.414 13.898 -2.771 1.00 57.41 197 LYS A O 1
ATOM 1597 N N . GLU A 1 198 ? 15.180 12.329 -3.833 1.00 63.31 198 GLU A N 1
ATOM 1598 C CA . GLU A 1 198 ? 15.773 11.127 -3.243 1.00 63.31 198 GLU A CA 1
ATOM 1599 C C . GLU A 1 198 ? 15.833 10.004 -4.289 1.00 63.31 198 GLU A C 1
ATOM 1601 O O . GLU A 1 198 ? 14.945 9.915 -5.141 1.00 63.31 198 GLU A O 1
ATOM 1606 N N . MET A 1 199 ? 16.877 9.171 -4.262 1.00 61.56 199 MET A N 1
ATOM 1607 C CA . MET A 1 199 ? 17.023 8.031 -5.173 1.00 61.56 199 MET A CA 1
ATOM 1608 C C . MET A 1 199 ? 17.622 6.836 -4.436 1.00 61.56 199 MET A C 1
ATOM 1610 O O . MET A 1 199 ? 18.828 6.771 -4.215 1.00 61.56 199 MET A O 1
ATOM 1614 N N . ASN A 1 200 ? 16.782 5.872 -4.077 1.00 62.50 200 ASN A N 1
ATOM 1615 C CA . ASN A 1 200 ? 17.195 4.728 -3.279 1.00 62.50 200 ASN A CA 1
ATOM 1616 C C . ASN A 1 200 ? 18.116 3.791 -4.083 1.00 62.50 200 ASN A C 1
ATOM 1618 O O . ASN A 1 200 ? 19.241 3.524 -3.661 1.00 62.50 200 ASN A O 1
ATOM 1622 N N . HIS A 1 201 ? 17.704 3.362 -5.279 1.00 63.34 201 HIS A N 1
ATOM 1623 C CA . HIS A 1 201 ? 18.537 2.505 -6.131 1.00 63.34 201 HIS A CA 1
ATOM 1624 C C . HIS A 1 201 ? 18.582 3.009 -7.574 1.00 63.34 201 HIS A C 1
ATOM 1626 O O . HIS A 1 201 ? 17.550 3.150 -8.227 1.00 63.34 201 HIS A O 1
ATOM 1632 N N . LEU A 1 202 ? 19.792 3.214 -8.095 1.00 65.50 202 LEU A N 1
ATOM 1633 C CA . LEU A 1 202 ? 20.044 3.419 -9.518 1.00 65.50 202 LEU A CA 1
ATOM 1634 C C . LEU A 1 202 ? 20.760 2.195 -10.078 1.00 65.50 202 LEU A C 1
ATOM 1636 O O . LEU A 1 202 ? 21.907 1.913 -9.726 1.00 65.50 202 LEU A O 1
ATOM 1640 N N . LEU A 1 203 ? 20.072 1.477 -10.954 1.00 63.28 203 LEU A N 1
ATOM 1641 C CA . LEU A 1 203 ? 20.552 0.271 -11.601 1.00 63.28 203 LEU A CA 1
ATOM 1642 C C . LEU A 1 203 ? 20.816 0.576 -13.072 1.00 63.28 203 LEU A C 1
ATOM 1644 O O . LEU A 1 203 ? 19.957 1.086 -13.786 1.00 63.28 203 LEU A O 1
ATOM 1648 N N . ILE A 1 204 ? 22.016 0.266 -13.546 1.00 67.94 204 ILE A N 1
ATOM 1649 C CA . ILE A 1 204 ? 22.387 0.436 -14.948 1.00 67.94 204 ILE A CA 1
ATOM 1650 C C . ILE A 1 204 ? 22.922 -0.894 -15.442 1.00 67.94 204 ILE A C 1
ATOM 1652 O O . ILE A 1 204 ? 23.944 -1.374 -14.958 1.00 67.94 204 ILE A O 1
ATOM 1656 N N . ASN A 1 205 ? 22.237 -1.487 -16.412 1.00 62.88 205 ASN A N 1
ATOM 1657 C CA . ASN A 1 205 ? 22.663 -2.723 -17.046 1.00 62.88 205 ASN A CA 1
ATOM 1658 C C . ASN A 1 205 ? 22.963 -2.457 -18.519 1.00 62.88 205 ASN A C 1
ATOM 1660 O O . ASN A 1 205 ? 22.057 -2.236 -19.319 1.00 62.88 205 ASN A O 1
ATOM 1664 N N . ALA A 1 206 ? 24.240 -2.506 -18.880 1.00 66.44 206 ALA A N 1
ATOM 1665 C CA . ALA A 1 206 ? 24.668 -2.508 -20.267 1.00 66.44 206 ALA A CA 1
ATOM 1666 C C . ALA A 1 206 ? 24.834 -3.956 -20.748 1.00 66.44 206 ALA A C 1
ATOM 1668 O O . ALA A 1 206 ? 25.614 -4.740 -20.192 1.00 66.44 206 ALA A O 1
ATOM 1669 N N . GLY A 1 207 ? 24.071 -4.320 -21.778 1.00 59.38 207 GLY A N 1
ATOM 1670 C CA . GLY A 1 207 ? 24.133 -5.618 -22.436 1.00 59.38 207 GLY A CA 1
ATOM 1671 C C . GLY A 1 207 ? 25.477 -5.891 -23.120 1.00 59.38 207 GLY A C 1
ATOM 1672 O O . GLY A 1 207 ? 26.372 -5.051 -23.154 1.00 59.38 207 GLY A O 1
ATOM 1673 N N . LYS A 1 208 ? 25.615 -7.097 -23.690 1.00 63.03 208 LYS A N 1
ATOM 1674 C CA . LYS A 1 208 ? 26.832 -7.488 -24.422 1.00 63.03 208 LYS A CA 1
ATOM 1675 C C . LYS A 1 208 ? 27.055 -6.571 -25.626 1.00 63.03 208 LYS A C 1
ATOM 1677 O O . LYS A 1 208 ? 26.137 -6.405 -26.426 1.00 63.03 208 LYS A O 1
ATOM 1682 N N . THR A 1 209 ? 28.280 -6.084 -25.782 1.00 60.50 209 THR A N 1
ATOM 1683 C CA . THR A 1 209 ? 28.754 -5.333 -26.956 1.00 60.50 209 THR A CA 1
ATOM 1684 C C . THR A 1 209 ? 30.160 -5.804 -27.329 1.00 60.50 209 THR A C 1
ATOM 1686 O O . THR A 1 209 ? 30.871 -6.334 -26.472 1.00 60.50 209 THR A O 1
ATOM 1689 N N . LYS A 1 210 ? 30.568 -5.671 -28.599 1.00 63.72 210 LYS A N 1
ATOM 1690 C CA . LYS A 1 210 ? 31.963 -5.945 -28.983 1.00 63.72 210 LYS A CA 1
ATOM 1691 C C . LYS A 1 210 ? 32.896 -4.899 -28.377 1.00 63.72 210 LYS A C 1
ATOM 1693 O O . LYS A 1 210 ? 33.846 -5.278 -27.696 1.00 63.72 210 LYS A O 1
ATOM 1698 N N . GLU A 1 211 ? 32.556 -3.628 -28.552 1.00 59.31 211 GLU A N 1
ATOM 1699 C CA . GLU A 1 211 ? 33.328 -2.465 -28.109 1.00 59.31 211 GLU A CA 1
ATOM 1700 C C . GLU A 1 211 ? 32.418 -1.458 -27.395 1.00 59.31 211 GLU A C 1
ATOM 1702 O O . GLU A 1 211 ? 31.226 -1.339 -27.709 1.00 59.31 211 GLU A O 1
ATOM 1707 N N . MET A 1 212 ? 32.976 -0.784 -26.386 1.00 58.88 212 MET A N 1
ATOM 1708 C CA . MET A 1 212 ? 32.342 0.323 -25.672 1.00 58.88 212 MET A CA 1
ATOM 1709 C C . MET A 1 212 ? 33.367 1.435 -25.445 1.00 58.88 212 MET A C 1
ATOM 1711 O O . MET A 1 212 ? 34.224 1.311 -24.566 1.00 58.88 212 MET A O 1
ATOM 1715 N N . ASN A 1 213 ? 33.263 2.532 -26.196 1.00 55.81 213 ASN A N 1
ATOM 1716 C CA . ASN A 1 213 ? 34.259 3.600 -26.119 1.00 55.81 213 ASN A CA 1
ATOM 1717 C C . ASN A 1 213 ? 34.052 4.471 -24.873 1.00 55.81 213 ASN A C 1
ATOM 1719 O O . ASN A 1 213 ? 34.945 4.554 -24.027 1.00 55.81 213 ASN A O 1
ATOM 1723 N N . HIS A 1 214 ? 32.858 5.038 -24.674 1.00 59.00 214 HIS A N 1
ATOM 1724 C CA . HIS A 1 214 ? 32.565 5.825 -23.471 1.00 59.00 214 HIS A CA 1
ATOM 1725 C C . HIS A 1 214 ? 31.219 5.464 -22.834 1.00 59.00 214 HIS A C 1
ATOM 1727 O O . HIS A 1 214 ? 30.161 5.612 -23.446 1.00 59.00 214 HIS A O 1
ATOM 1733 N N . LEU A 1 215 ? 31.253 5.087 -21.552 1.00 62.34 215 LEU A N 1
ATOM 1734 C CA . LEU A 1 215 ? 30.074 5.042 -20.683 1.00 62.34 215 LEU A CA 1
ATOM 1735 C C . LEU A 1 215 ? 30.133 6.215 -19.708 1.00 62.34 215 LEU A C 1
ATOM 1737 O O . LEU A 1 215 ? 30.977 6.254 -18.810 1.00 62.34 215 LEU A O 1
ATOM 1741 N N . LEU A 1 216 ? 29.226 7.166 -19.901 1.00 58.72 216 LEU A N 1
ATOM 1742 C CA . LEU A 1 216 ? 29.136 8.392 -19.124 1.00 58.72 216 LEU A CA 1
ATOM 1743 C C . LEU A 1 216 ? 27.855 8.366 -18.294 1.00 58.72 216 LEU A C 1
ATOM 1745 O O . LEU A 1 216 ? 26.754 8.466 -18.831 1.00 58.72 216 LEU A O 1
ATOM 1749 N N . ILE A 1 217 ? 27.994 8.270 -16.977 1.00 64.56 217 ILE A N 1
ATOM 1750 C CA . ILE A 1 217 ? 26.867 8.305 -16.045 1.00 64.56 217 ILE A CA 1
ATOM 1751 C C . ILE A 1 217 ? 26.968 9.594 -15.246 1.00 64.56 217 ILE A C 1
ATOM 1753 O O . ILE A 1 217 ? 27.890 9.784 -14.455 1.00 64.56 217 ILE A O 1
ATOM 1757 N N . ASN A 1 218 ? 26.021 10.495 -15.467 1.00 60.75 218 ASN A N 1
ATOM 1758 C CA . ASN A 1 218 ? 25.919 11.759 -14.763 1.00 60.75 218 ASN A CA 1
ATOM 1759 C C . ASN A 1 218 ? 24.651 11.765 -13.912 1.00 60.75 218 ASN A C 1
ATOM 1761 O O . ASN A 1 218 ? 23.541 11.762 -14.438 1.00 60.75 218 ASN A O 1
ATOM 1765 N N . VAL A 1 219 ? 24.820 11.811 -12.596 1.00 60.50 219 VAL A N 1
ATOM 1766 C CA . VAL A 1 219 ? 23.722 11.978 -11.643 1.00 60.50 219 VAL A CA 1
ATOM 1767 C C . VAL A 1 219 ? 23.770 13.410 -11.120 1.00 60.50 219 VAL A C 1
ATOM 1769 O O . VAL A 1 219 ? 24.700 13.805 -10.401 1.00 60.50 219 VAL A O 1
ATOM 1772 N N . ARG A 1 220 ? 22.789 14.227 -11.522 1.00 59.94 220 ARG A N 1
ATOM 1773 C CA . ARG A 1 220 ? 22.736 15.654 -11.180 1.00 59.94 220 ARG A CA 1
ATOM 1774 C C . ARG A 1 220 ? 21.906 15.878 -9.914 1.00 59.94 220 ARG A C 1
ATOM 1776 O O . ARG A 1 220 ? 20.701 15.712 -9.968 1.00 59.94 220 ARG A O 1
ATOM 1783 N N . LYS A 1 221 ? 22.519 16.404 -8.839 1.00 55.97 221 LYS A N 1
ATOM 1784 C CA . LYS A 1 221 ? 21.850 16.926 -7.621 1.00 55.97 221 LYS A CA 1
ATOM 1785 C C . LYS A 1 221 ? 20.710 16.024 -7.104 1.00 55.97 221 LYS A C 1
ATOM 1787 O O . LYS A 1 221 ? 19.542 16.303 -7.363 1.00 55.97 221 LYS A O 1
ATOM 1792 N N . THR A 1 222 ? 21.059 15.061 -6.265 1.00 51.94 222 THR A N 1
ATOM 1793 C CA . THR A 1 222 ? 20.111 14.297 -5.436 1.00 51.94 222 THR A CA 1
ATOM 1794 C C . THR A 1 222 ? 20.456 14.541 -3.969 1.00 51.94 222 THR A C 1
ATOM 1796 O O . THR A 1 222 ? 21.644 14.661 -3.681 1.00 51.94 222 THR A O 1
ATOM 1799 N N . LYS A 1 223 ? 19.492 14.661 -3.038 1.00 57.47 223 LYS A N 1
ATOM 1800 C CA . LYS A 1 223 ? 19.851 14.834 -1.612 1.00 57.47 223 LYS A CA 1
ATOM 1801 C C . LYS A 1 223 ? 20.541 13.579 -1.071 1.00 57.47 223 LYS A C 1
ATOM 1803 O O . LYS A 1 223 ? 21.640 13.709 -0.539 1.00 57.47 223 LYS A O 1
ATOM 1808 N N . GLU A 1 224 ? 19.952 12.408 -1.301 1.00 56.41 224 GLU A N 1
ATOM 1809 C CA . GLU A 1 224 ? 20.421 11.102 -0.814 1.00 56.41 224 GLU A CA 1
ATOM 1810 C C . GLU A 1 224 ? 20.374 10.043 -1.922 1.00 56.41 224 GLU A C 1
ATOM 1812 O O . GLU A 1 224 ? 19.421 9.992 -2.707 1.00 56.41 224 GLU A O 1
ATOM 1817 N N . MET A 1 225 ? 21.431 9.228 -2.011 1.00 57.03 225 MET A N 1
ATOM 1818 C CA . MET A 1 225 ? 21.510 8.097 -2.937 1.00 57.03 225 MET A CA 1
ATOM 1819 C C . MET A 1 225 ? 22.081 6.863 -2.238 1.00 57.03 225 MET A C 1
ATOM 1821 O O . MET A 1 225 ? 23.267 6.848 -1.909 1.00 57.03 225 MET A O 1
ATOM 1825 N N . ASN A 1 226 ? 21.277 5.810 -2.065 1.00 55.66 226 ASN A N 1
ATOM 1826 C CA . ASN A 1 226 ? 21.705 4.656 -1.265 1.00 55.66 226 ASN A CA 1
ATOM 1827 C C . ASN A 1 226 ? 22.616 3.726 -2.073 1.00 55.66 226 ASN A C 1
ATOM 1829 O O . ASN A 1 226 ? 23.772 3.517 -1.697 1.00 55.66 226 ASN A O 1
ATOM 1833 N N . HIS A 1 227 ? 22.138 3.228 -3.217 1.00 58.38 227 HIS A N 1
ATOM 1834 C CA . HIS A 1 227 ? 22.890 2.290 -4.050 1.00 58.38 227 HIS A CA 1
ATOM 1835 C C . HIS A 1 227 ? 22.971 2.735 -5.513 1.00 58.38 227 HIS A C 1
ATOM 1837 O O . HIS A 1 227 ? 21.954 2.971 -6.165 1.00 58.38 227 HIS A O 1
ATOM 1843 N N . LEU A 1 228 ? 24.191 2.770 -6.056 1.00 61.88 228 LEU A N 1
ATOM 1844 C CA . LEU A 1 228 ? 24.448 2.851 -7.496 1.00 61.88 228 LEU A CA 1
ATOM 1845 C C . LEU A 1 228 ? 25.097 1.545 -7.952 1.00 61.88 228 LEU A C 1
ATOM 1847 O O . LEU A 1 228 ? 26.240 1.262 -7.590 1.00 61.88 228 LEU A O 1
ATOM 1851 N N . LEU A 1 229 ? 24.362 0.762 -8.743 1.00 56.88 229 LEU A N 1
ATOM 1852 C CA . LEU A 1 229 ? 24.835 -0.497 -9.308 1.00 56.88 229 LEU A CA 1
ATOM 1853 C C . LEU A 1 229 ? 24.971 -0.357 -10.818 1.00 56.88 229 LEU A C 1
ATOM 1855 O O . LEU A 1 229 ? 23.999 -0.089 -11.523 1.00 56.88 229 LEU A O 1
ATOM 1859 N N . ILE A 1 230 ? 26.181 -0.573 -11.320 1.00 64.75 230 ILE A N 1
ATOM 1860 C CA . ILE A 1 230 ? 26.462 -0.552 -12.754 1.00 64.75 230 ILE A CA 1
ATOM 1861 C C . ILE A 1 230 ? 26.988 -1.921 -13.142 1.00 64.75 230 ILE A C 1
ATOM 1863 O O . ILE A 1 230 ? 28.048 -2.339 -12.684 1.00 64.75 230 ILE A O 1
ATOM 1867 N N . ASN A 1 231 ? 26.256 -2.611 -14.006 1.00 60.28 231 ASN A N 1
ATOM 1868 C CA . ASN A 1 231 ? 26.661 -3.877 -14.583 1.00 60.28 231 ASN A CA 1
ATOM 1869 C C . ASN A 1 231 ? 26.905 -3.704 -16.081 1.00 60.28 231 ASN A C 1
ATOM 1871 O O . ASN A 1 231 ? 26.009 -3.309 -16.824 1.00 60.28 231 ASN A O 1
ATOM 1875 N N . VAL A 1 232 ? 28.113 -4.027 -16.530 1.00 63.25 232 VAL A N 1
ATOM 1876 C CA . VAL A 1 232 ? 28.468 -4.087 -17.948 1.00 63.25 232 VAL A CA 1
ATOM 1877 C C . VAL A 1 232 ? 28.799 -5.534 -18.286 1.00 63.25 232 VAL A C 1
ATOM 1879 O O . VAL A 1 232 ? 29.777 -6.103 -17.794 1.00 63.25 232 VAL A O 1
ATOM 1882 N N . ARG A 1 233 ? 27.964 -6.161 -19.120 1.00 58.44 233 ARG A N 1
ATOM 1883 C CA . ARG A 1 233 ? 28.119 -7.573 -19.487 1.00 58.44 233 ARG A CA 1
ATOM 1884 C C . ARG A 1 233 ? 29.081 -7.707 -20.674 1.00 58.44 233 ARG A C 1
ATOM 1886 O O . ARG A 1 233 ? 28.759 -7.205 -21.736 1.00 58.44 233 ARG A O 1
ATOM 1893 N N . LYS A 1 234 ? 30.186 -8.457 -20.511 1.00 56.69 234 LYS A N 1
ATOM 1894 C CA . LYS A 1 234 ? 31.168 -8.904 -21.540 1.00 56.69 234 LYS A CA 1
ATOM 1895 C C . LYS A 1 234 ? 31.386 -7.924 -22.712 1.00 56.69 234 LYS A C 1
ATOM 1897 O O . LYS A 1 234 ? 30.627 -7.962 -23.682 1.00 56.69 234 LYS A O 1
ATOM 1902 N N . THR A 1 235 ? 32.491 -7.183 -22.669 1.00 51.94 235 THR A N 1
ATOM 1903 C CA . THR A 1 235 ? 33.020 -6.385 -23.794 1.00 51.94 235 THR A CA 1
ATOM 1904 C C . THR A 1 235 ? 34.448 -6.845 -24.112 1.00 51.94 235 THR A C 1
ATOM 1906 O O . THR A 1 235 ? 35.106 -7.420 -23.240 1.00 51.94 235 THR A O 1
ATOM 1909 N N . LYS A 1 236 ? 34.930 -6.675 -25.353 1.00 57.06 236 LYS A N 1
ATOM 1910 C CA . LYS A 1 236 ? 36.357 -6.909 -25.641 1.00 57.06 236 LYS A CA 1
ATOM 1911 C C . LYS A 1 236 ? 37.185 -5.772 -25.051 1.00 57.06 236 LYS A C 1
ATOM 1913 O O . LYS A 1 236 ? 38.042 -6.039 -24.217 1.00 57.06 236 LYS A O 1
ATOM 1918 N N . GLU A 1 237 ? 36.843 -4.542 -25.409 1.00 53.66 237 GLU A N 1
ATOM 1919 C CA . GLU A 1 237 ? 37.522 -3.327 -24.958 1.00 53.66 237 GLU A CA 1
ATOM 1920 C C . GLU A 1 237 ? 36.532 -2.368 -24.295 1.00 53.66 237 GLU A C 1
ATOM 1922 O O . GLU A 1 237 ? 35.342 -2.321 -24.651 1.00 53.66 237 GLU A O 1
ATOM 1927 N N . LYS A 1 238 ? 37.021 -1.636 -23.290 1.00 55.16 238 LYS A N 1
ATOM 1928 C CA . LYS A 1 238 ? 36.301 -0.547 -22.633 1.00 55.16 238 LYS A CA 1
ATOM 1929 C C . LYS A 1 238 ? 37.246 0.627 -22.388 1.00 55.16 238 LYS A C 1
ATOM 1931 O O . LYS A 1 238 ? 38.059 0.592 -21.465 1.00 55.16 238 LYS A O 1
ATOM 1936 N N . ASN A 1 239 ? 37.100 1.693 -23.168 1.00 52.09 239 ASN A N 1
ATOM 1937 C CA . ASN A 1 239 ? 38.077 2.781 -23.142 1.00 52.09 239 ASN A CA 1
ATOM 1938 C C . ASN A 1 239 ? 37.876 3.703 -21.930 1.00 52.09 239 ASN A C 1
ATOM 1940 O O . ASN A 1 239 ? 38.776 3.843 -21.101 1.00 52.09 239 ASN A O 1
ATOM 1944 N N . HIS A 1 240 ? 36.678 4.260 -21.736 1.00 54.44 240 HIS A N 1
ATOM 1945 C CA . HIS A 1 240 ? 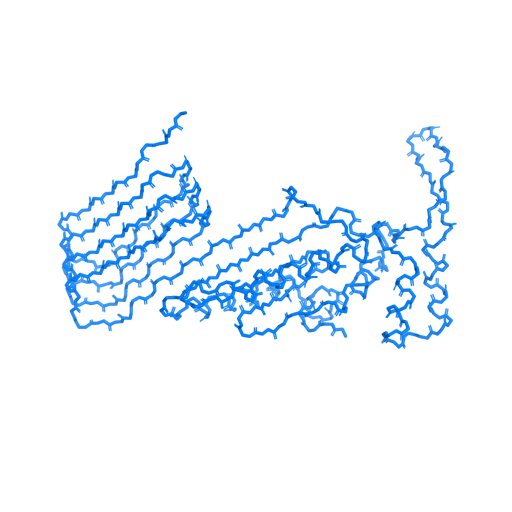36.419 5.162 -20.611 1.00 54.44 240 HIS A CA 1
ATOM 1946 C C . HIS A 1 240 ? 35.104 4.851 -19.887 1.00 54.44 240 HIS A C 1
ATOM 1948 O O . HIS A 1 240 ? 34.019 4.867 -20.473 1.00 54.44 240 HIS A O 1
ATOM 1954 N N . LEU A 1 241 ? 35.189 4.639 -18.569 1.00 57.97 241 LEU A N 1
ATOM 1955 C CA . LEU A 1 241 ? 34.043 4.663 -17.660 1.00 57.97 241 LEU A CA 1
ATOM 1956 C C . LEU A 1 241 ? 34.125 5.903 -16.775 1.00 57.97 241 LEU A C 1
ATOM 1958 O O . LEU A 1 241 ? 35.009 6.010 -15.927 1.00 57.97 241 LEU A O 1
ATOM 1962 N N . LEU A 1 242 ? 33.172 6.813 -16.944 1.00 56.75 242 LEU A N 1
ATOM 1963 C CA . LEU A 1 242 ? 33.076 8.035 -16.156 1.00 56.75 242 LEU A CA 1
ATOM 1964 C C . LEU A 1 242 ? 31.761 8.050 -15.392 1.00 56.75 242 LEU A C 1
ATOM 1966 O O . LEU A 1 242 ? 30.678 8.074 -15.979 1.00 56.75 242 LEU A O 1
ATOM 1970 N N . ILE A 1 243 ? 31.866 8.087 -14.070 1.00 61.16 243 ILE A N 1
ATOM 1971 C CA . ILE A 1 243 ? 30.721 8.212 -13.173 1.00 61.16 243 ILE A CA 1
ATOM 1972 C C . ILE A 1 243 ? 30.869 9.534 -12.436 1.00 61.16 243 ILE A C 1
ATOM 1974 O O . ILE A 1 243 ? 31.773 9.712 -11.621 1.00 61.16 243 ILE A O 1
ATOM 1978 N N . ASN A 1 244 ? 29.986 10.482 -12.731 1.00 58.41 244 ASN A N 1
ATOM 1979 C CA . ASN A 1 244 ? 29.946 11.781 -12.080 1.00 58.41 244 ASN A CA 1
ATOM 1980 C C . ASN A 1 244 ? 28.672 11.900 -11.247 1.00 58.41 244 ASN A C 1
ATOM 1982 O O . ASN A 1 244 ? 27.570 11.979 -11.784 1.00 58.41 244 ASN A O 1
ATOM 1986 N N . VAL A 1 245 ? 28.825 11.945 -9.927 1.00 55.84 245 VAL A N 1
ATOM 1987 C CA . VAL A 1 245 ? 27.712 12.094 -8.988 1.00 55.84 245 VAL A CA 1
ATOM 1988 C C . VAL A 1 245 ? 27.912 13.391 -8.213 1.00 55.84 245 VAL A C 1
ATOM 1990 O O . VAL A 1 245 ? 28.700 13.456 -7.258 1.00 55.84 245 VAL A O 1
ATOM 1993 N N . ARG A 1 246 ? 27.199 14.442 -8.636 1.00 54.38 246 ARG A N 1
ATOM 1994 C CA . ARG A 1 246 ? 27.389 15.816 -8.144 1.00 54.38 246 ARG A CA 1
ATOM 1995 C C . ARG A 1 246 ? 26.388 16.176 -7.045 1.00 54.38 246 ARG A C 1
ATOM 1997 O O . ARG A 1 246 ? 25.183 16.121 -7.275 1.00 54.38 246 ARG A O 1
ATOM 2004 N N . LYS A 1 247 ? 26.899 16.728 -5.933 1.00 50.50 247 LYS A N 1
ATOM 2005 C CA . LYS A 1 247 ? 26.120 17.372 -4.850 1.00 50.50 247 LYS A CA 1
ATOM 2006 C C . LYS A 1 247 ? 25.090 16.439 -4.185 1.00 50.50 247 LYS A C 1
ATOM 2008 O O . LYS A 1 247 ? 23.921 16.805 -4.104 1.00 50.50 247 LYS A O 1
ATOM 2013 N N . THR A 1 248 ? 25.544 15.283 -3.707 1.00 49.59 248 THR A N 1
ATOM 2014 C CA . THR A 1 248 ? 24.764 14.368 -2.851 1.00 49.59 248 THR A CA 1
ATOM 2015 C C . THR A 1 248 ? 25.272 14.471 -1.419 1.00 49.59 248 THR A C 1
ATOM 2017 O O . THR A 1 248 ? 26.486 14.560 -1.236 1.00 49.59 248 THR A O 1
ATOM 2020 N N . LYS A 1 249 ? 24.371 14.525 -0.430 1.00 52.19 249 LYS A N 1
ATOM 2021 C CA . LYS A 1 249 ? 24.743 14.641 0.988 1.00 52.19 249 LYS A CA 1
ATOM 2022 C C . LYS A 1 249 ? 25.248 13.312 1.545 1.00 52.19 249 LYS A C 1
ATOM 2024 O O . LYS A 1 249 ? 26.316 13.303 2.142 1.00 52.19 249 LYS A O 1
ATOM 2029 N N . GLU A 1 250 ? 24.543 12.219 1.264 1.00 51.16 250 GLU A N 1
ATOM 2030 C CA . GLU A 1 250 ? 24.914 10.867 1.699 1.00 51.16 250 GLU A CA 1
ATOM 2031 C C . GLU A 1 250 ? 24.941 9.892 0.517 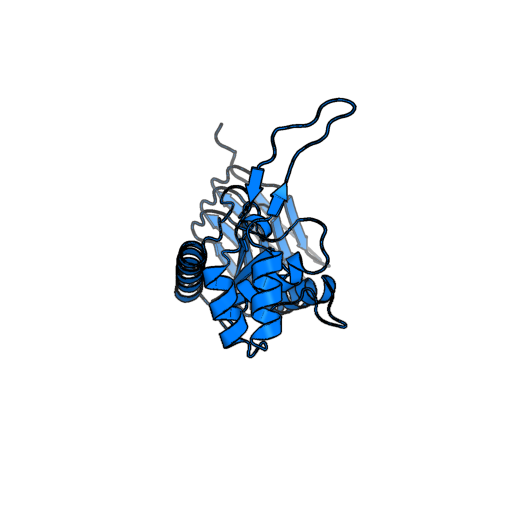1.00 51.16 250 GLU A C 1
ATOM 2033 O O . GLU A 1 250 ? 24.125 9.981 -0.409 1.00 51.16 250 GLU A O 1
ATOM 2038 N N . LYS A 1 251 ? 25.940 9.003 0.523 1.00 55.38 251 LYS A N 1
ATOM 2039 C CA . LYS A 1 251 ? 26.125 7.923 -0.451 1.00 55.38 251 LYS A CA 1
ATOM 2040 C C . LYS A 1 251 ? 26.583 6.682 0.295 1.00 55.38 251 LYS A C 1
ATOM 2042 O O . LYS A 1 251 ? 27.654 6.726 0.895 1.00 55.38 251 LYS A O 1
ATOM 2047 N N . ASN A 1 252 ? 25.823 5.596 0.204 1.00 52.53 252 ASN A N 1
ATOM 2048 C CA . ASN A 1 252 ? 26.131 4.404 0.995 1.00 52.53 252 ASN A CA 1
ATOM 2049 C C . ASN A 1 252 ? 27.037 3.451 0.213 1.00 52.53 252 ASN A C 1
ATOM 2051 O O . ASN A 1 252 ? 28.165 3.199 0.628 1.00 52.53 252 ASN A O 1
ATOM 2055 N N . HIS A 1 253 ? 26.602 2.975 -0.960 1.00 55.03 253 HIS A N 1
ATOM 2056 C CA . HIS A 1 253 ? 27.377 1.996 -1.729 1.00 55.03 253 HIS A CA 1
ATOM 2057 C C . HIS A 1 253 ? 27.384 2.268 -3.241 1.00 55.03 253 HIS A C 1
ATOM 2059 O O . HIS A 1 253 ? 26.344 2.446 -3.879 1.00 55.03 253 HIS A O 1
ATOM 2065 N N . LEU A 1 254 ? 28.583 2.232 -3.830 1.00 60.78 254 LEU A N 1
ATOM 2066 C CA . LEU A 1 254 ? 28.819 2.217 -5.274 1.00 60.78 254 LEU A CA 1
ATOM 2067 C C . LEU A 1 254 ? 29.424 0.867 -5.651 1.00 60.78 254 LEU A C 1
ATOM 2069 O O . LEU A 1 254 ? 30.510 0.533 -5.183 1.00 60.78 254 LEU A O 1
ATOM 2073 N N . LEU A 1 255 ? 28.749 0.117 -6.517 1.00 55.47 255 LEU A N 1
ATOM 2074 C CA . LEU A 1 255 ? 29.262 -1.147 -7.035 1.00 55.47 255 LEU A CA 1
ATOM 2075 C C . LEU A 1 255 ? 29.270 -1.114 -8.558 1.00 55.47 255 LEU A C 1
ATOM 2077 O O . LEU A 1 255 ? 28.268 -0.820 -9.212 1.00 55.47 255 LEU A O 1
ATOM 2081 N N . ILE A 1 256 ? 30.427 -1.439 -9.122 1.00 63.97 256 ILE A N 1
ATOM 2082 C CA . ILE A 1 256 ? 30.642 -1.498 -10.561 1.00 63.97 256 ILE A CA 1
ATOM 2083 C C . ILE A 1 256 ? 31.110 -2.908 -10.879 1.00 63.97 256 ILE A C 1
ATOM 2085 O O . ILE A 1 256 ? 32.189 -3.321 -10.462 1.00 63.97 256 ILE A O 1
ATOM 2089 N N . ASN A 1 257 ? 30.302 -3.638 -11.635 1.00 61.03 257 ASN A N 1
ATOM 2090 C CA . ASN A 1 257 ? 30.674 -4.923 -12.194 1.00 61.03 257 ASN A CA 1
ATOM 2091 C C . ASN A 1 257 ? 30.939 -4.751 -13.691 1.00 61.03 257 ASN A C 1
ATOM 2093 O O . ASN A 1 257 ? 30.033 -4.455 -14.471 1.00 61.03 257 ASN A O 1
ATOM 2097 N N . ALA A 1 258 ? 32.190 -4.938 -14.094 1.00 57.66 258 ALA A N 1
ATOM 2098 C CA . ALA A 1 258 ? 32.579 -5.076 -15.488 1.00 57.66 258 ALA A CA 1
ATOM 2099 C C . ALA A 1 258 ? 32.978 -6.540 -15.707 1.00 57.66 258 ALA A C 1
ATOM 2101 O O . ALA A 1 258 ? 34.134 -6.911 -15.518 1.00 57.66 258 ALA A O 1
ATOM 2102 N N . GLY A 1 259 ? 32.011 -7.402 -16.042 1.00 56.69 259 GLY A N 1
ATOM 2103 C CA . GLY A 1 259 ? 32.288 -8.827 -16.274 1.00 56.69 259 GLY A CA 1
ATOM 2104 C C . GLY A 1 259 ? 33.346 -9.025 -17.372 1.00 56.69 259 GLY A C 1
ATOM 2105 O O . GLY A 1 259 ? 33.518 -8.116 -18.171 1.00 56.69 259 GLY A O 1
ATOM 2106 N N . LYS A 1 260 ? 34.022 -10.194 -17.441 1.00 52.72 260 LYS A N 1
ATOM 2107 C CA . LYS A 1 260 ? 35.153 -10.546 -18.356 1.00 52.72 260 LYS A CA 1
ATOM 2108 C C . LYS A 1 260 ? 35.409 -9.524 -19.483 1.00 52.72 260 LYS A C 1
ATOM 2110 O O . LYS A 1 260 ? 34.956 -9.728 -20.610 1.00 52.72 260 LYS A O 1
ATOM 2115 N N . THR A 1 261 ? 36.091 -8.436 -19.140 1.00 54.22 261 THR A N 1
ATOM 2116 C CA . THR A 1 261 ? 36.534 -7.375 -20.051 1.00 54.22 261 THR A CA 1
ATOM 2117 C C . THR A 1 261 ? 38.021 -7.620 -20.284 1.00 54.22 261 THR A C 1
ATOM 2119 O O . THR A 1 261 ? 38.714 -7.904 -19.307 1.00 54.22 261 THR A O 1
ATOM 2122 N N . LYS A 1 262 ? 38.505 -7.613 -21.536 1.00 54.41 262 LYS A N 1
ATOM 2123 C CA . LYS A 1 262 ? 39.934 -7.889 -21.782 1.00 54.41 262 LYS A CA 1
ATOM 2124 C C . LYS A 1 262 ? 40.804 -6.701 -21.385 1.00 54.41 262 LYS A C 1
ATOM 2126 O O . LYS A 1 262 ? 41.826 -6.915 -20.749 1.00 54.41 262 LYS A O 1
ATOM 2131 N N . GLU A 1 263 ? 40.360 -5.485 -21.699 1.00 52.47 263 GLU A N 1
ATOM 2132 C CA . GLU A 1 263 ? 41.081 -4.245 -21.395 1.00 52.47 263 GLU A CA 1
ATOM 2133 C C . GLU A 1 263 ? 40.121 -3.150 -20.904 1.00 52.47 263 GLU A C 1
ATOM 2135 O O . GLU A 1 263 ? 39.058 -2.925 -21.493 1.00 52.47 263 GLU A O 1
ATOM 2140 N N . MET A 1 264 ? 40.487 -2.485 -19.802 1.00 53.88 264 MET A N 1
ATOM 2141 C CA . MET A 1 264 ? 39.831 -1.272 -19.305 1.00 53.88 264 MET A CA 1
ATOM 2142 C C . MET A 1 264 ? 40.887 -0.177 -19.146 1.00 53.88 264 MET A C 1
ATOM 2144 O O . MET A 1 264 ? 41.755 -0.309 -18.287 1.00 53.88 264 MET A O 1
ATOM 2148 N N . ASN A 1 265 ? 40.790 0.900 -19.930 1.00 58.66 265 ASN A N 1
ATOM 2149 C CA . ASN A 1 265 ? 41.848 1.919 -19.962 1.00 58.66 265 ASN A CA 1
ATOM 2150 C C . ASN A 1 265 ? 41.709 2.929 -18.818 1.00 58.66 265 ASN A C 1
ATOM 2152 O O . ASN A 1 265 ? 42.624 3.094 -18.016 1.00 58.66 265 ASN A O 1
ATOM 2156 N N . HIS A 1 266 ? 40.547 3.580 -18.687 1.00 56.81 266 HIS A N 1
ATOM 2157 C CA . HIS A 1 266 ? 40.333 4.578 -17.635 1.00 56.81 266 HIS A CA 1
ATOM 2158 C C . HIS A 1 266 ? 38.996 4.402 -16.901 1.00 56.81 266 HIS A C 1
ATOM 2160 O O . HIS A 1 266 ? 37.917 4.469 -17.499 1.00 56.81 266 HIS A O 1
ATOM 2166 N N . LEU A 1 267 ? 39.073 4.267 -15.572 1.00 61.12 267 LEU A N 1
ATOM 2167 C CA . LEU A 1 267 ? 37.944 4.354 -14.642 1.00 61.12 267 LEU A CA 1
ATOM 2168 C C . LEU A 1 267 ? 38.057 5.642 -13.824 1.00 61.12 267 LEU A C 1
ATOM 2170 O O . LEU A 1 267 ? 38.973 5.802 -13.022 1.00 61.12 267 LEU A O 1
ATOM 2174 N N . LEU A 1 268 ? 37.104 6.551 -14.007 1.00 60.16 268 LEU A N 1
ATOM 2175 C CA . LEU A 1 268 ? 37.080 7.841 -13.327 1.00 60.16 268 LEU A CA 1
ATOM 2176 C C . LEU A 1 268 ? 35.756 8.012 -12.581 1.00 60.16 268 LEU A C 1
ATOM 2178 O O . LEU A 1 268 ? 34.684 8.132 -13.179 1.00 60.16 268 LEU A O 1
ATOM 2182 N N . ILE A 1 269 ? 35.838 8.041 -11.252 1.00 62.97 269 ILE A N 1
ATOM 2183 C CA . ILE A 1 269 ? 34.689 8.211 -10.362 1.00 62.97 269 ILE A CA 1
ATOM 2184 C C . ILE A 1 269 ? 34.827 9.561 -9.663 1.00 62.97 269 ILE A C 1
ATOM 2186 O O . ILE A 1 269 ? 35.693 9.755 -8.815 1.00 62.97 269 ILE A O 1
ATOM 2190 N N . ASN A 1 270 ? 33.947 10.501 -10.000 1.00 63.59 270 ASN A N 1
ATOM 2191 C CA . ASN A 1 270 ? 33.820 11.766 -9.290 1.00 63.59 270 ASN A CA 1
ATOM 2192 C C . ASN A 1 270 ? 32.600 11.707 -8.369 1.00 63.59 270 ASN A C 1
ATOM 2194 O O . ASN A 1 270 ? 31.460 11.934 -8.786 1.00 63.59 270 ASN A O 1
ATOM 2198 N N . ALA A 1 271 ? 32.847 11.403 -7.099 1.00 56.22 271 ALA A N 1
ATOM 2199 C CA . ALA A 1 271 ? 31.861 11.508 -6.041 1.00 56.22 271 ALA A CA 1
ATOM 2200 C C . ALA A 1 271 ? 32.079 12.835 -5.298 1.00 56.22 271 ALA A C 1
ATOM 2202 O O . ALA A 1 271 ? 32.924 12.915 -4.415 1.00 56.22 271 ALA A O 1
ATOM 2203 N N . GLY A 1 272 ? 31.344 13.892 -5.663 1.00 54.91 272 GLY A N 1
ATOM 2204 C CA . GLY A 1 272 ? 31.522 15.214 -5.040 1.00 54.91 272 GLY A CA 1
ATOM 2205 C C . GLY A 1 272 ? 31.457 15.182 -3.500 1.00 54.91 272 GLY A C 1
ATOM 2206 O O . GLY A 1 272 ? 30.715 14.377 -2.942 1.00 54.91 272 GLY A O 1
ATOM 2207 N N . ARG A 1 273 ? 32.220 16.062 -2.829 1.00 46.62 273 ARG A N 1
ATOM 2208 C CA . ARG A 1 273 ? 32.315 16.142 -1.355 1.00 46.62 273 ARG A CA 1
ATOM 2209 C C . ARG A 1 273 ? 30.966 16.498 -0.697 1.00 46.62 273 ARG A C 1
ATOM 2211 O O . ARG A 1 273 ? 30.284 17.392 -1.217 1.00 46.62 273 ARG A O 1
ATOM 2218 N N . PRO A 1 274 ? 30.610 15.889 0.454 1.00 44.69 274 PRO A N 1
ATOM 2219 C CA . PRO A 1 274 ? 29.487 16.351 1.262 1.00 44.69 274 PRO A CA 1
ATOM 2220 C C . PRO A 1 274 ? 29.783 17.771 1.760 1.00 44.69 274 PRO A C 1
ATOM 2222 O O . PRO A 1 274 ? 30.893 18.070 2.208 1.00 44.69 274 PRO A O 1
ATOM 2225 N N . ARG A 1 275 ? 28.814 18.682 1.628 1.00 45.28 275 ARG A N 1
ATOM 2226 C CA . ARG A 1 275 ? 28.902 19.988 2.292 1.00 45.28 275 ARG A CA 1
ATOM 2227 C C . ARG A 1 275 ? 28.602 19.752 3.772 1.00 45.28 275 ARG A C 1
ATOM 2229 O O . ARG A 1 275 ? 27.515 19.255 4.061 1.00 45.28 275 ARG A O 1
ATOM 2236 N N . ARG A 1 276 ? 29.583 20.057 4.630 1.00 37.94 276 ARG A N 1
ATOM 2237 C CA . ARG A 1 276 ? 29.380 20.237 6.074 1.00 37.94 276 ARG A CA 1
ATOM 2238 C C . ARG A 1 276 ? 28.276 21.260 6.318 1.00 37.94 276 ARG A C 1
ATOM 2240 O O . ARG A 1 276 ? 28.179 22.201 5.492 1.00 37.94 276 ARG A O 1
#

Sequence (276 aa):
MDPLQFAYRPGIGVEDAIISLLHRSLSHLEKPGSTVRILFFDFSSAFNTIQPRLLRDKLETAGVDYDLSQWILDYITDRPQFVRTRDFVSEVLTCSVGAPQGTVLAPFLFTLYTADFRHNTDGCVLQKFSDDSAIIGLSSEDDDTEYRGVIQDFVDWCQRNHLLINVRKTKEMNHLLINVRKTKEMDHLLINVRKTKEMNHLLINAGKTKEMNHLLINVRKTKEMNHLLINVRKTKEKNHLLINVRKTKEKNHLLINAGKTKEMNHLLINAGRPRR

Radius of gyration: 24.98 Å; chains: 1; bounding box: 69×40×75 Å

pLDDT: mean 75.7, std 15.08, range [37.94, 95.25]

Secondary structure (DSSP, 8-state):
--TTB-TT-TT--HHHHHHHHHHHHHHHHTSTTEEEEEEEE-BTTGGGG--HHHHHHHHHHTT--HHHHHHHHHHHSSEEE--EETTEEPPPEEE-SSPPTT-SHHHHHHHHHTSS---B-SSEEEEEETTEEEEEEEEETT--HHHHHHHHHHHHHHHHTT--B-TTT-EEEEEEEEEE---S-EEEEEEEE--EEEEEEEEEEE---SEEEEEEEEEE-EEEEEEEEEEE---SEEEEEEEEEES-SEEEEEEEEE-S-SEEEEEEEEEPPPP-

Foldseek 3Di:
DAPQAQAPDPPGDPVNNVCVQCVLQVVLQQDAQKKKKKKKWAFDPLQQQFALVLLLVLCVVVVHDPVVNVVVQVQQFQDWDWDDDPPDIGDTDTGNGGHDPPDPCSLVSSCSLCVPDFDDDSQWGWHHYRRMIMIMGIDGNPPCPVVVVSVVVVVVVCVVRRTHIPPVPIDMEIEHEHEAEEDAAAEEDEAEADADQEYAEYHYEAYDYQEYEEYHHHYPHYQAYEEYEHAYPDYAEYEEYEHAYPAYQDYHDYYYHDPPYNDYHDYHYHDDDHDD

Organism: Knipowitschia caucasica (NCBI:txid637954)

InterPro domains:
  IPR000477 Reverse transcriptase domain [PF00078] (2-182)
  IPR000477 Reverse transcriptase domain [PS50878] (1-193)
  IPR043502 DNA/RNA polymerase superfamily [SSF56672] (4-172)